Protein AF-A0A1S4FQ37-F1 (afdb_monomer)

InterPro domains:
  IPR056799 Aegyptin/gSG7 salivary protein-like, four-helix bundle [PF25001] (100-214)

Solvent-accessible surface area (backbone atoms only — not comparable to full-atom values): 14436 Å² total; per-residue (Å²): 110,75,71,60,56,54,53,53,55,53,56,58,55,57,61,66,70,74,72,70,86,80,87,88,82,92,81,82,90,86,84,91,91,87,91,89,90,81,91,86,89,86,89,86,86,87,91,87,89,86,87,80,85,87,83,89,81,83,92,86,86,92,83,82,88,84,88,85,90,85,87,86,87,84,89,87,83,87,86,86,84,91,81,83,90,77,94,73,96,67,94,70,86,66,80,75,68,78,69,74,71,32,34,66,60,28,46,51,60,50,48,64,46,54,69,69,60,71,52,86,86,46,85,52,72,52,48,29,49,47,51,50,50,46,45,43,65,36,34,47,49,57,47,51,66,56,40,66,80,21,18,40,45,83,61,32,51,75,48,52,74,54,51,53,59,56,49,47,50,42,50,54,56,42,56,47,51,37,56,62,42,46,70,40,93,92,49,45,63,64,68,36,44,65,74,45,68,69,45,50,51,54,39,37,55,50,32,51,52,32,36,56,41,29,70,75,33,45,125

Foldseek 3Di:
DVVVVVVVVVVVVVVVVVPDDDDDDDDDDDDDDDDDDDDDDDDDDDDDDDDDDDDDDDDDDDDDDDDDDDDDDDDDDDDDDDDDDDPDDDDDPPPVDDQAQQLVSLLVVVVVLLVLLALPPQPDPLLRVLLVVLSVPQPVVLLCVLSNRQRHNVQLVVLCVCVSVQLNVLSVVLSVQLVVQCPDPPDDNNNSSVPCVSSSVSSNVSSVSSSVSSNVGSD

Mean predicted aligned error: 19.85 Å

Structure (mmCIF, N/CA/C/O backbone):
data_AF-A0A1S4FQ37-F1
#
_entry.id   AF-A0A1S4FQ37-F1
#
loop_
_atom_site.group_PDB
_atom_site.id
_atom_site.type_symbol
_atom_site.label_atom_id
_atom_site.label_alt_id
_atom_site.label_comp_id
_atom_site.label_asym_id
_atom_site.label_entity_id
_atom_site.label_seq_id
_atom_site.pdbx_PDB_ins_code
_atom_site.Cartn_x
_atom_site.Cartn_y
_atom_site.Cartn_z
_atom_site.occupancy
_atom_site.B_iso_or_equiv
_atom_site.auth_seq_i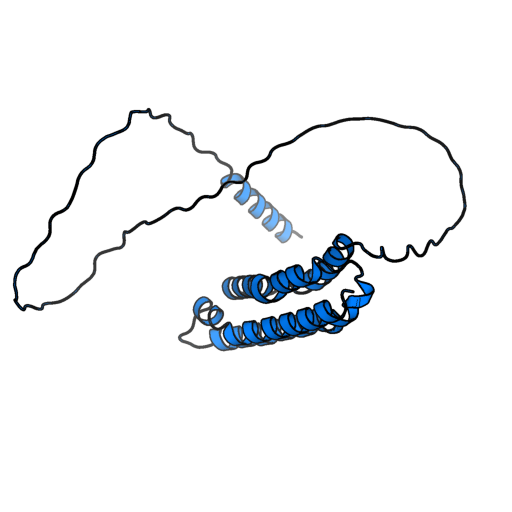d
_atom_site.auth_comp_id
_atom_site.auth_asym_id
_atom_site.auth_atom_id
_atom_site.pdbx_PDB_model_num
ATOM 1 N N . MET A 1 1 ? 13.511 36.730 -7.015 1.00 61.31 1 MET A N 1
ATOM 2 C CA . MET A 1 1 ? 12.293 37.561 -7.177 1.00 61.31 1 MET A CA 1
ATOM 3 C C . MET A 1 1 ? 11.935 37.822 -8.640 1.00 61.31 1 MET A C 1
ATOM 5 O O . MET A 1 1 ? 10.888 37.339 -9.033 1.00 61.31 1 MET A O 1
ATOM 9 N N . LYS A 1 2 ? 12.764 38.500 -9.461 1.00 63.22 2 LYS A N 1
ATOM 10 C CA . LYS A 1 2 ? 12.410 38.876 -10.857 1.00 63.22 2 LYS A CA 1
ATOM 11 C C . LYS A 1 2 ? 11.788 37.736 -11.693 1.00 63.22 2 LYS A C 1
ATOM 13 O O . LYS A 1 2 ? 10.694 37.914 -12.208 1.00 63.22 2 LYS A O 1
ATOM 18 N N . TYR A 1 3 ? 12.414 36.556 -11.724 1.00 72.75 3 TYR A N 1
ATOM 19 C CA . TYR A 1 3 ? 11.910 35.391 -12.474 1.00 72.75 3 TYR A CA 1
ATOM 20 C C . TYR A 1 3 ? 10.540 34.860 -12.010 1.00 72.75 3 TYR A C 1
ATOM 22 O O . TYR A 1 3 ? 9.775 34.362 -12.828 1.00 72.75 3 TYR A O 1
ATOM 30 N N . LEU A 1 4 ? 10.202 34.996 -10.721 1.00 69.88 4 LEU A N 1
ATOM 31 C CA . LEU A 1 4 ? 8.927 34.515 -10.171 1.00 69.88 4 LEU A CA 1
ATOM 32 C C . LEU A 1 4 ? 7.746 35.364 -10.678 1.00 69.88 4 LEU A C 1
ATOM 34 O O . LEU A 1 4 ? 6.685 34.839 -10.999 1.00 69.88 4 LEU A O 1
ATOM 38 N N . LEU A 1 5 ? 7.969 36.677 -10.802 1.00 68.94 5 LEU A N 1
ATOM 39 C CA . LEU A 1 5 ? 7.012 37.638 -11.357 1.00 68.94 5 LEU A CA 1
ATOM 40 C C . LEU A 1 5 ? 6.767 37.402 -12.855 1.00 68.94 5 LEU A C 1
ATOM 42 O O . LEU A 1 5 ? 5.626 37.466 -13.303 1.00 68.94 5 LEU A O 1
ATOM 46 N N . THR A 1 6 ? 7.816 37.080 -13.620 1.00 72.88 6 THR A N 1
ATOM 47 C CA . THR A 1 6 ? 7.686 36.737 -15.046 1.00 72.88 6 THR A CA 1
ATOM 48 C C . THR A 1 6 ? 6.858 35.465 -15.251 1.00 72.88 6 THR A C 1
ATOM 50 O O . THR A 1 6 ? 6.021 35.424 -16.148 1.00 72.88 6 THR A O 1
ATOM 53 N N . LEU A 1 7 ? 7.053 34.447 -14.405 1.00 72.12 7 LEU A N 1
ATOM 54 C CA . LEU A 1 7 ? 6.356 33.164 -14.523 1.00 72.12 7 LEU A CA 1
ATOM 55 C C . LEU A 1 7 ? 4.864 33.270 -14.152 1.00 72.12 7 LEU A C 1
ATOM 57 O O . LEU A 1 7 ? 4.019 32.719 -14.853 1.00 72.12 7 LEU A O 1
ATOM 61 N N . LEU A 1 8 ? 4.530 34.055 -13.118 1.00 71.75 8 LEU A N 1
ATOM 62 C CA . LEU A 1 8 ? 3.140 34.382 -12.768 1.00 71.75 8 LEU A CA 1
ATOM 63 C C . LEU A 1 8 ? 2.421 35.159 -13.881 1.00 71.75 8 LEU A C 1
ATOM 65 O O . LEU A 1 8 ? 1.294 34.820 -14.225 1.00 71.75 8 LEU A O 1
ATOM 69 N N . MET A 1 9 ? 3.073 36.157 -14.489 1.00 73.44 9 MET A N 1
ATOM 70 C CA . MET A 1 9 ? 2.492 36.904 -15.616 1.00 73.44 9 MET A CA 1
ATOM 71 C C . MET A 1 9 ? 2.221 36.016 -16.841 1.00 73.44 9 MET A C 1
ATOM 73 O O . MET A 1 9 ? 1.194 36.181 -17.497 1.00 73.44 9 MET A O 1
ATOM 77 N N . ALA A 1 10 ? 3.106 35.058 -17.136 1.00 71.50 10 ALA A N 1
ATOM 78 C CA . ALA A 1 10 ? 2.911 34.117 -18.239 1.00 71.50 10 ALA A CA 1
ATOM 79 C C . ALA A 1 10 ? 1.693 33.199 -18.008 1.00 71.50 10 ALA A C 1
ATOM 81 O O . ALA A 1 10 ? 0.864 33.047 -18.904 1.00 71.50 10 ALA A O 1
ATOM 82 N N . LEU A 1 11 ? 1.539 32.651 -16.796 1.00 69.31 11 LEU A N 1
ATOM 83 C CA . LEU A 1 11 ? 0.389 31.813 -16.425 1.00 69.31 11 LEU A CA 1
ATOM 84 C C . LEU A 1 11 ? -0.947 32.574 -16.490 1.00 69.31 11 LEU A C 1
ATOM 86 O O . LEU A 1 11 ? -1.952 32.011 -16.927 1.00 69.31 11 LEU A O 1
ATOM 90 N N . SER A 1 12 ? -0.967 33.858 -16.125 1.00 69.69 12 SER A N 1
ATOM 91 C CA . SER A 1 12 ? -2.173 34.696 -16.220 1.00 69.69 12 SER A CA 1
ATOM 92 C C . SER A 1 12 ? -2.651 34.906 -17.663 1.00 69.69 12 SER A C 1
ATOM 94 O O . SER A 1 12 ? -3.854 34.958 -17.909 1.00 69.69 12 SER A O 1
ATOM 96 N N . LEU A 1 13 ? -1.730 35.002 -18.629 1.00 61.81 13 LEU A N 1
ATOM 97 C CA . LEU A 1 13 ? -2.069 35.230 -20.040 1.00 61.81 13 LEU A CA 1
ATOM 98 C C . LEU A 1 13 ? -2.616 33.977 -20.741 1.00 61.81 13 LEU A C 1
ATOM 100 O O . LEU A 1 13 ? -3.474 34.105 -21.612 1.00 61.81 13 LEU A O 1
ATOM 104 N N . VAL A 1 14 ? -2.171 32.778 -20.348 1.00 63.94 14 VAL A N 1
ATOM 105 C CA . VAL A 1 14 ? -2.681 31.513 -20.913 1.00 63.94 14 VAL A CA 1
ATOM 106 C C . VAL A 1 14 ? -4.145 31.285 -20.521 1.00 63.94 14 VAL A C 1
ATOM 108 O O . VAL A 1 14 ? -4.963 30.953 -21.376 1.00 63.94 14 VAL A O 1
ATOM 111 N N . ASN A 1 15 ? -4.507 31.546 -19.260 1.00 60.31 15 ASN A N 1
ATOM 112 C CA . ASN A 1 15 ? -5.884 31.377 -18.775 1.00 60.31 15 ASN A CA 1
ATOM 113 C C . ASN A 1 15 ? -6.894 32.318 -19.466 1.00 60.31 15 ASN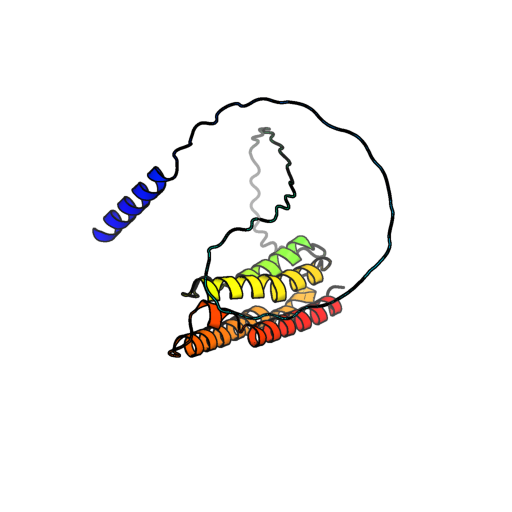 A C 1
ATOM 115 O O . ASN A 1 15 ? -8.047 31.946 -19.675 1.00 60.31 15 ASN A O 1
ATOM 119 N N . LEU A 1 16 ? -6.467 33.514 -19.892 1.00 57.22 16 LEU A N 1
ATOM 120 C CA . LEU A 1 16 ? -7.350 34.468 -20.576 1.00 57.22 16 LEU A CA 1
ATOM 121 C C . LEU A 1 16 ? -7.726 34.030 -22.008 1.00 57.22 16 LEU A C 1
ATOM 123 O O . LEU A 1 16 ? -8.760 34.448 -22.523 1.00 57.22 16 LEU A O 1
ATOM 127 N N . MET A 1 17 ? -6.914 33.186 -22.656 1.00 57.59 17 MET A N 1
ATOM 128 C CA . MET A 1 17 ? -7.136 32.757 -24.047 1.00 57.59 17 MET A CA 1
ATOM 129 C C . MET A 1 17 ? -8.067 31.544 -24.188 1.00 57.59 17 MET A C 1
ATOM 131 O O . MET A 1 17 ? -8.595 31.316 -25.273 1.00 57.59 17 MET A O 1
ATOM 135 N N . LEU A 1 18 ? -8.307 30.798 -23.106 1.00 56.25 18 LEU A N 1
ATOM 136 C CA . LEU A 1 18 ? -9.207 29.634 -23.082 1.00 56.25 18 LEU A CA 1
ATOM 137 C C . LEU A 1 18 ? -10.679 29.998 -22.812 1.00 56.25 18 LEU A C 1
ATOM 139 O O . LEU A 1 18 ? -11.556 29.160 -22.981 1.00 56.25 18 LEU A O 1
ATOM 143 N N . THR A 1 19 ? -10.972 31.245 -22.429 1.00 55.00 19 THR A N 1
ATOM 144 C CA . THR A 1 19 ? -12.307 31.669 -21.955 1.00 55.00 19 THR A CA 1
ATOM 145 C C . THR A 1 19 ? -13.105 32.425 -23.030 1.00 55.00 19 THR A C 1
ATOM 147 O O . THR A 1 19 ? -13.724 33.453 -22.752 1.00 55.00 19 THR A O 1
ATOM 150 N N . ARG A 1 20 ? -13.063 31.972 -24.292 1.00 50.41 20 ARG A N 1
ATOM 151 C CA . ARG A 1 20 ? -13.820 32.594 -25.395 1.00 50.41 20 ARG A CA 1
ATOM 152 C C . ARG A 1 20 ? -14.932 31.660 -25.900 1.00 50.41 20 ARG A C 1
ATOM 154 O O . ARG A 1 20 ? -14.607 30.675 -26.558 1.00 50.41 20 ARG A O 1
ATOM 161 N N . PRO A 1 21 ? -16.218 31.953 -25.618 1.00 53.38 21 PRO A N 1
ATOM 162 C CA . PRO A 1 21 ? -17.326 31.141 -26.109 1.00 53.38 21 PRO A CA 1
ATOM 163 C C . PRO A 1 21 ? -17.512 31.341 -27.618 1.00 53.38 21 PRO A C 1
ATOM 165 O O . PRO A 1 21 ? -17.369 32.455 -28.132 1.00 53.38 21 PRO A O 1
ATOM 168 N N . THR A 1 22 ? -17.831 30.256 -28.320 1.00 52.94 22 THR A N 1
ATOM 169 C CA . THR A 1 22 ? -18.261 30.278 -29.725 1.00 52.94 22 THR A CA 1
ATOM 170 C C . THR A 1 22 ? -19.794 30.313 -29.790 1.00 52.94 22 THR A C 1
ATOM 172 O O . THR A 1 22 ? -20.432 29.759 -28.899 1.00 52.94 22 THR A O 1
ATOM 175 N N . PRO A 1 23 ? -20.393 31.018 -30.769 1.00 55.97 23 PRO A N 1
ATOM 176 C CA . PRO A 1 23 ? -21.844 31.177 -30.855 1.00 55.97 23 PRO A CA 1
ATOM 177 C C . PRO A 1 23 ? -22.539 29.921 -31.395 1.00 55.97 23 PRO A C 1
ATOM 179 O O . PRO A 1 23 ? -22.001 29.231 -32.261 1.00 55.97 23 PRO A O 1
ATOM 182 N N . GLU A 1 24 ? -23.749 29.681 -30.900 1.00 49.81 24 GLU A N 1
ATOM 183 C CA . GLU A 1 24 ? -24.651 28.597 -31.302 1.00 49.81 24 GLU A CA 1
ATOM 184 C C . GLU A 1 24 ? -25.545 29.051 -32.477 1.00 49.81 24 GLU A C 1
ATOM 186 O O . GLU A 1 24 ? -25.868 30.236 -32.579 1.00 49.81 24 GLU A O 1
ATOM 191 N N . ASP A 1 25 ? -25.925 28.123 -33.364 1.00 56.09 25 ASP A N 1
ATOM 192 C CA . ASP A 1 25 ? -26.762 28.370 -34.553 1.00 56.09 25 ASP A CA 1
ATOM 193 C C . ASP A 1 25 ? -27.982 27.423 -34.533 1.00 56.09 25 ASP A C 1
ATOM 195 O O . ASP A 1 25 ? -27.831 26.207 -34.398 1.00 56.09 25 ASP A O 1
ATOM 199 N N . ASP A 1 26 ? -29.191 27.989 -34.611 1.00 43.56 26 ASP A N 1
ATOM 200 C CA . ASP A 1 26 ? -30.486 27.293 -34.488 1.00 43.56 26 ASP A CA 1
ATOM 201 C C . ASP A 1 26 ? -30.903 26.558 -35.783 1.00 43.56 26 ASP A C 1
ATOM 203 O O . ASP A 1 26 ? -30.869 27.143 -36.867 1.00 43.56 26 ASP A O 1
ATOM 207 N N . GLY A 1 27 ? -31.398 25.308 -35.689 1.00 42.47 27 GLY A N 1
ATOM 208 C CA . GLY A 1 27 ? -31.555 24.446 -36.881 1.00 42.47 27 GLY A CA 1
ATOM 209 C C . GLY A 1 27 ? -32.595 23.302 -36.891 1.00 42.47 27 GLY A C 1
ATOM 210 O O . GLY A 1 27 ? -32.272 22.217 -37.352 1.00 42.47 27 GLY A O 1
ATOM 211 N N . GLY A 1 28 ? -33.836 23.532 -36.443 1.00 39.44 28 GLY A N 1
ATOM 212 C CA . GLY A 1 28 ? -35.085 22.939 -36.996 1.00 39.44 28 GLY A CA 1
ATOM 213 C C . GLY A 1 28 ? -35.269 21.416 -37.267 1.00 39.44 28 GLY A C 1
ATOM 214 O O . GLY A 1 28 ? -34.985 20.932 -38.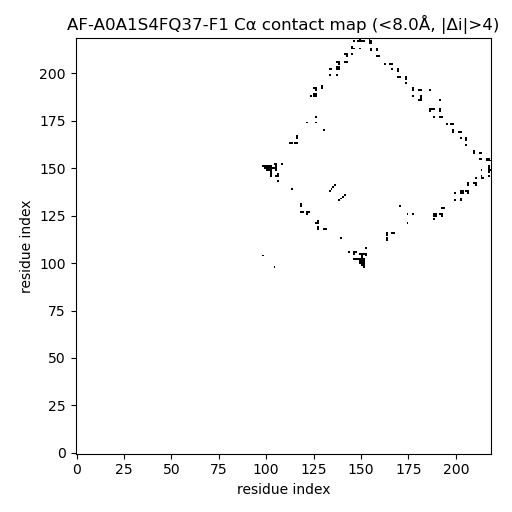356 1.00 39.44 28 GLY A O 1
ATOM 215 N N . THR A 1 29 ? -35.947 20.731 -36.334 1.00 40.00 29 THR A N 1
ATOM 216 C CA . THR A 1 29 ? -37.174 19.886 -36.478 1.00 40.00 29 THR A CA 1
ATOM 217 C C . THR A 1 29 ? -37.533 19.142 -37.796 1.00 40.00 29 THR A C 1
ATOM 219 O O . THR A 1 29 ? -37.790 19.804 -38.796 1.00 40.00 29 THR A O 1
ATOM 222 N N . SER A 1 30 ? -37.808 17.812 -37.733 1.00 43.38 30 SER A N 1
ATOM 223 C CA . SER A 1 30 ? -39.108 17.159 -38.124 1.00 43.38 30 SER A CA 1
ATOM 224 C C . SER A 1 30 ? -39.094 15.594 -38.153 1.00 43.38 30 SER A C 1
ATOM 226 O O . SER A 1 30 ? -38.402 14.978 -38.954 1.00 43.38 30 SER A O 1
ATOM 228 N N . GLU A 1 31 ? -39.887 14.992 -37.247 1.00 43.94 31 GLU A N 1
ATOM 229 C CA . GLU A 1 31 ? -40.868 13.871 -37.394 1.00 43.94 31 GLU A CA 1
ATOM 230 C C . GLU A 1 31 ? -40.520 12.450 -37.950 1.00 43.94 31 GLU A C 1
ATOM 232 O O . GLU A 1 31 ? -40.558 12.191 -39.146 1.00 43.94 31 GLU A O 1
ATOM 237 N N . GLU A 1 32 ? -40.311 11.515 -37.003 1.00 44.66 32 GLU A N 1
ATOM 238 C CA . GLU A 1 32 ? -40.951 10.187 -36.717 1.00 44.66 32 GLU A CA 1
ATOM 239 C C . GLU A 1 32 ? -41.528 9.162 -37.766 1.00 44.66 32 GLU A C 1
ATOM 241 O O . GLU A 1 32 ? -41.802 9.497 -38.916 1.00 44.66 32 GLU A O 1
ATOM 246 N N . PRO A 1 33 ? -41.708 7.856 -37.383 1.00 48.88 33 PRO A N 1
ATOM 247 C CA . PRO A 1 33 ? -41.595 6.698 -38.300 1.00 48.88 33 PRO A CA 1
ATOM 248 C C . PRO A 1 33 ? -42.776 5.680 -38.330 1.00 48.88 33 PRO A C 1
ATOM 250 O O . PRO A 1 33 ? -43.775 5.837 -37.630 1.00 48.88 33 PRO A O 1
ATOM 253 N N . GLN A 1 34 ? -42.611 4.584 -39.105 1.00 42.34 34 GLN A N 1
ATOM 254 C CA . GLN A 1 34 ? -43.203 3.215 -38.982 1.00 42.34 34 GLN A CA 1
ATOM 255 C C . GLN A 1 34 ? -42.594 2.288 -40.088 1.00 42.34 34 GLN A C 1
ATOM 257 O O . GLN A 1 34 ? -41.918 2.803 -40.973 1.00 42.34 34 GLN A O 1
ATOM 262 N N . THR A 1 35 ? -42.701 0.943 -40.159 1.00 41.72 35 THR A N 1
ATOM 263 C CA . THR A 1 35 ? -43.561 -0.062 -39.473 1.00 41.72 35 THR A CA 1
ATOM 264 C C . THR A 1 35 ? -42.757 -1.324 -39.017 1.00 41.72 35 THR A C 1
ATOM 266 O O . THR A 1 35 ? -41.831 -1.169 -38.230 1.00 41.72 35 THR A O 1
ATOM 269 N N . GLN A 1 36 ? -43.089 -2.562 -39.449 1.00 44.53 36 GLN A N 1
ATOM 270 C CA . GLN A 1 36 ? -42.570 -3.857 -38.944 1.00 44.53 36 GLN A CA 1
ATOM 271 C C . GLN A 1 36 ? -42.699 -5.003 -39.995 1.00 44.53 36 GLN A C 1
ATOM 273 O O . GLN A 1 36 ? -43.481 -4.859 -40.930 1.00 44.53 36 GLN A O 1
ATOM 278 N N . GLU A 1 37 ? -41.990 -6.127 -39.758 1.00 47.88 37 GLU A N 1
ATOM 279 C CA . GLU A 1 37 ? -42.202 -7.546 -40.192 1.00 47.88 37 GLU A CA 1
ATOM 280 C C . GLU A 1 37 ? -41.175 -8.193 -41.166 1.00 47.88 37 GLU A C 1
ATOM 282 O O . GLU A 1 37 ? -40.668 -7.509 -42.045 1.00 47.88 37 GLU A O 1
ATOM 287 N N . THR A 1 38 ? -40.866 -9.509 -41.217 1.00 42.69 38 THR A N 1
ATOM 288 C CA . THR A 1 38 ? -40.727 -10.672 -40.285 1.00 42.69 38 THR A CA 1
ATOM 289 C C . THR A 1 38 ? -40.209 -11.887 -41.126 1.00 42.69 38 THR A C 1
ATOM 291 O O . THR A 1 38 ? -40.880 -12.289 -42.068 1.00 42.69 38 THR A O 1
ATOM 294 N N . THR A 1 39 ? -39.068 -12.510 -40.764 1.00 41.47 39 THR A N 1
ATOM 295 C CA . THR A 1 39 ? -38.589 -13.910 -41.059 1.00 41.47 39 THR A CA 1
ATOM 296 C C . THR A 1 39 ? -38.466 -14.523 -42.481 1.00 41.47 39 THR A C 1
ATOM 298 O O . THR A 1 39 ? -39.394 -14.486 -43.280 1.00 41.47 39 THR A O 1
ATOM 301 N N . GLY A 1 40 ? -37.391 -15.312 -42.695 1.00 47.22 40 GLY A N 1
ATOM 302 C CA . GLY A 1 40 ? -37.316 -16.400 -43.700 1.00 47.22 40 GLY A CA 1
ATOM 303 C C . GLY A 1 40 ? -35.886 -16.895 -44.018 1.00 47.22 40 GLY A C 1
ATOM 304 O O . GLY A 1 40 ? -35.114 -16.161 -44.623 1.00 47.22 40 GLY A O 1
ATOM 305 N N . GLU A 1 41 ? -35.521 -18.125 -43.629 1.00 44.66 41 GLU A N 1
ATOM 306 C CA . GLU A 1 41 ? -34.194 -18.742 -43.877 1.00 44.66 41 GLU A CA 1
ATOM 307 C C . GLU A 1 41 ? -34.063 -19.470 -45.242 1.00 44.66 41 GLU A C 1
ATOM 309 O O . GLU A 1 41 ? -35.067 -19.788 -45.875 1.00 44.66 41 GLU A O 1
ATOM 314 N N . THR A 1 42 ? -32.810 -19.807 -45.633 1.00 41.56 42 THR A N 1
ATOM 315 C CA . THR A 1 42 ? -32.327 -21.193 -45.940 1.00 41.56 42 THR A CA 1
ATOM 316 C C . THR A 1 42 ? -31.336 -21.324 -47.139 1.00 41.56 42 THR A C 1
ATOM 318 O O . THR A 1 42 ? -31.734 -21.399 -48.293 1.00 41.56 42 THR A O 1
ATOM 321 N N . THR A 1 43 ? -30.036 -21.474 -46.805 1.00 41.97 43 THR A N 1
ATOM 322 C CA . THR A 1 43 ? -28.923 -22.242 -47.464 1.00 41.97 43 THR A CA 1
ATOM 323 C C . THR A 1 43 ? -28.467 -22.045 -48.933 1.00 41.97 43 THR A C 1
ATOM 325 O O . THR A 1 43 ? -29.271 -22.156 -49.851 1.00 41.97 43 THR A O 1
ATOM 328 N N . GLY A 1 44 ? -27.131 -22.070 -49.161 1.00 40.97 44 GLY A N 1
ATOM 329 C CA . GLY A 1 44 ? -26.535 -22.859 -50.272 1.00 40.97 44 GLY A CA 1
ATOM 330 C C . GLY A 1 44 ? -25.218 -22.395 -50.955 1.00 40.97 44 GLY A C 1
ATOM 331 O O . GLY A 1 44 ? -25.253 -21.482 -51.766 1.00 40.97 44 GLY A O 1
ATOM 332 N N . SER A 1 45 ? -24.125 -23.151 -50.740 1.00 47.53 45 SER A N 1
ATOM 333 C CA . SER A 1 45 ? -22.935 -23.403 -51.609 1.00 47.53 45 SER A CA 1
ATOM 334 C C . SER A 1 45 ? -21.824 -22.367 -51.956 1.00 47.53 45 SER A C 1
ATOM 336 O O . SER A 1 45 ? -21.983 -21.487 -52.791 1.00 47.53 45 SER A O 1
ATOM 338 N N . ASP A 1 46 ? -20.631 -22.663 -51.408 1.00 45.06 46 ASP A N 1
ATOM 339 C CA . ASP A 1 46 ? -19.362 -23.080 -52.073 1.00 45.06 46 ASP A CA 1
ATOM 340 C C . ASP A 1 46 ? -18.435 -22.165 -52.932 1.00 45.06 46 ASP A C 1
ATOM 342 O O . ASP A 1 46 ? -18.740 -21.734 -54.039 1.00 45.06 46 ASP A O 1
ATOM 346 N N . GLU A 1 47 ? -17.185 -22.090 -52.434 1.00 46.41 47 GLU A N 1
ATOM 347 C CA . GLU A 1 47 ? -15.860 -22.117 -53.104 1.00 46.41 47 GLU A CA 1
ATOM 348 C C . GLU A 1 47 ? -15.448 -21.128 -54.230 1.00 46.41 47 GLU A C 1
ATOM 350 O O . GLU A 1 47 ? -15.794 -21.309 -55.399 1.00 46.41 47 GLU A O 1
ATOM 355 N N . LYS A 1 48 ? -14.414 -20.296 -53.948 1.00 50.34 48 LYS A N 1
ATOM 356 C CA . LYS A 1 48 ? -13.088 -20.391 -54.630 1.00 50.34 48 LYS A CA 1
ATOM 357 C C . LYS A 1 48 ? -11.942 -19.545 -54.031 1.00 50.34 48 LYS A C 1
ATOM 359 O O . LYS A 1 48 ? -12.153 -18.533 -53.378 1.00 50.34 48 LYS A O 1
ATOM 364 N N . LYS A 1 49 ? -10.706 -19.999 -54.303 1.00 44.69 49 LYS A N 1
ATOM 365 C CA . LYS A 1 49 ? -9.396 -19.427 -53.908 1.00 44.69 49 LYS A CA 1
ATOM 366 C C . LYS A 1 49 ? -9.024 -18.113 -54.617 1.00 44.69 49 LYS A C 1
ATOM 368 O O . LYS A 1 49 ? -9.283 -17.981 -55.810 1.00 44.69 49 LYS A O 1
ATOM 373 N N . GLY A 1 50 ? -8.180 -17.307 -53.964 1.00 47.28 50 GLY A N 1
ATOM 374 C CA . GLY A 1 50 ? -7.237 -16.379 -54.613 1.00 47.28 50 GLY A CA 1
ATOM 375 C C . GLY A 1 50 ? -6.550 -15.448 -53.605 1.00 47.28 50 GLY A C 1
ATOM 376 O O . GLY A 1 50 ? -7.238 -14.871 -52.776 1.00 47.28 50 GLY A O 1
ATOM 377 N N . ALA A 1 51 ? -5.221 -15.310 -53.650 1.00 40.44 51 ALA A N 1
ATOM 378 C CA . ALA A 1 51 ? -4.457 -14.427 -52.759 1.00 40.44 51 ALA A CA 1
ATOM 379 C C . ALA A 1 51 ? -3.614 -13.426 -53.567 1.00 40.44 51 ALA A C 1
ATOM 381 O O . ALA A 1 51 ? -2.974 -13.846 -54.529 1.00 40.44 51 ALA A O 1
ATOM 382 N N . SER A 1 52 ? -3.584 -12.155 -53.147 1.00 49.25 52 SER A N 1
ATOM 383 C CA . SER A 1 52 ? -2.508 -11.187 -53.435 1.00 49.25 52 SER A CA 1
ATOM 384 C C . SER A 1 52 ? -2.582 -10.000 -52.462 1.00 49.25 52 SER A C 1
ATOM 386 O O . SER A 1 52 ? -3.620 -9.357 -52.375 1.00 49.25 52 SER A O 1
ATOM 388 N N . GLU A 1 53 ? -1.469 -9.778 -51.759 1.00 43.75 53 GLU A N 1
ATOM 389 C CA . GLU A 1 53 ? -0.792 -8.497 -51.457 1.00 43.75 53 GLU A CA 1
ATOM 390 C C . GLU A 1 53 ? -1.518 -7.299 -50.779 1.00 43.75 53 GLU A C 1
ATOM 392 O O . GLU A 1 53 ? -2.616 -6.881 -51.129 1.00 43.75 53 GLU A O 1
ATOM 397 N N . GLU A 1 54 ? -0.799 -6.723 -49.805 1.00 45.16 54 GLU A N 1
ATOM 398 C CA . GLU A 1 54 ? -1.021 -5.457 -49.068 1.00 45.16 54 GLU A CA 1
ATOM 399 C C . GLU A 1 54 ? -0.787 -4.198 -49.970 1.00 45.16 54 GLU A C 1
ATOM 401 O O . GLU A 1 54 ? -0.398 -4.398 -51.125 1.00 45.16 54 GLU A O 1
ATOM 406 N N . PRO A 1 55 ? -0.903 -2.909 -49.521 1.00 46.88 55 PRO A N 1
ATOM 407 C CA . PRO A 1 55 ? -1.092 -2.401 -48.144 1.00 46.88 55 PRO A CA 1
ATOM 408 C C . PRO A 1 55 ? -2.026 -1.173 -47.926 1.00 46.88 55 PRO A C 1
ATOM 410 O O . PRO A 1 55 ? -2.442 -0.503 -48.862 1.00 46.88 55 PRO A O 1
ATOM 413 N N . ASN A 1 56 ? -2.231 -0.844 -46.638 1.00 41.75 56 ASN A N 1
ATOM 414 C CA . ASN A 1 56 ? -2.553 0.468 -46.028 1.00 41.75 56 ASN A CA 1
ATOM 415 C C . ASN A 1 56 ? -3.646 1.376 -46.644 1.00 41.75 56 ASN A C 1
ATOM 417 O O . ASN A 1 56 ? -3.441 2.009 -47.677 1.00 41.75 56 ASN A O 1
ATOM 421 N N . ALA A 1 57 ? -4.713 1.610 -45.869 1.00 47.62 57 ALA A N 1
ATOM 422 C CA . ALA A 1 57 ? -5.548 2.815 -45.938 1.00 47.62 57 ALA A CA 1
ATOM 423 C C . ALA A 1 57 ? -6.091 3.178 -44.539 1.00 47.62 57 ALA A C 1
ATOM 425 O O . ALA A 1 57 ? -6.279 2.294 -43.703 1.00 47.62 57 ALA A O 1
ATOM 426 N N . ASP A 1 58 ? -6.291 4.474 -44.301 1.00 45.78 58 ASP A N 1
ATOM 427 C CA . ASP A 1 58 ? -6.529 5.091 -42.993 1.00 45.78 58 ASP A CA 1
ATOM 428 C C . ASP A 1 58 ? -7.837 4.726 -42.263 1.00 45.78 58 ASP A C 1
ATOM 430 O O . ASP A 1 58 ? -8.910 4.572 -42.846 1.00 45.78 58 ASP A O 1
ATOM 434 N N . ASP A 1 59 ? -7.687 4.679 -40.938 1.00 44.50 59 ASP A N 1
ATOM 435 C CA . ASP A 1 59 ? -8.557 5.224 -39.887 1.00 44.50 59 ASP A CA 1
ATOM 436 C C . ASP A 1 59 ? -9.925 5.829 -40.287 1.00 44.50 59 ASP A C 1
ATOM 438 O O . ASP A 1 59 ? -9.995 6.910 -40.871 1.00 44.50 59 ASP A O 1
ATOM 442 N N . ALA A 1 60 ? -11.012 5.174 -39.852 1.00 42.94 60 ALA A N 1
ATOM 443 C CA . ALA A 1 60 ? -12.231 5.816 -39.332 1.00 42.94 60 ALA A CA 1
ATOM 444 C C . ALA A 1 60 ? -13.263 4.773 -38.852 1.00 42.94 60 ALA A C 1
ATOM 446 O O . ALA A 1 60 ? -13.897 4.094 -39.662 1.00 42.94 60 ALA A O 1
ATOM 447 N N . SER A 1 61 ? -13.536 4.702 -37.545 1.00 41.38 61 SER A N 1
ATOM 448 C CA . SER A 1 61 ? -14.829 4.214 -37.026 1.00 41.38 61 SER A CA 1
ATOM 449 C C . SER A 1 61 ? -15.115 4.756 -35.626 1.00 41.38 61 SER A C 1
ATOM 451 O O . SER A 1 61 ? -14.405 4.458 -34.670 1.00 41.38 61 SER A O 1
ATOM 453 N N . LYS A 1 62 ? -16.186 5.550 -35.523 1.00 43.00 62 LYS A N 1
ATOM 454 C CA . LYS A 1 62 ? -16.826 5.940 -34.261 1.00 43.00 62 LYS A CA 1
ATOM 455 C C . LYS A 1 62 ? -17.834 4.868 -33.844 1.00 43.00 62 LYS A C 1
ATOM 457 O O . LYS A 1 62 ? -18.645 4.501 -34.685 1.00 43.00 62 LYS A O 1
ATOM 462 N N . THR A 1 63 ? -17.833 4.513 -32.562 1.00 45.41 63 THR A N 1
ATOM 463 C CA . THR A 1 63 ? -18.938 3.949 -31.750 1.00 45.41 63 THR A CA 1
ATOM 464 C C . THR A 1 63 ? -18.433 3.917 -30.296 1.00 45.41 63 THR A C 1
ATOM 466 O O . THR A 1 63 ? -17.269 3.574 -30.098 1.00 45.41 63 THR A O 1
ATOM 469 N N . ASP A 1 64 ? -19.186 4.202 -29.238 1.00 44.78 64 ASP A N 1
ATOM 470 C CA . ASP A 1 64 ? -20.509 4.825 -29.126 1.00 44.78 64 ASP A CA 1
ATOM 471 C C . ASP A 1 64 ? -20.668 5.424 -27.715 1.00 44.78 64 ASP A C 1
ATOM 473 O O . ASP A 1 64 ? -19.878 5.138 -26.812 1.00 44.78 64 ASP A O 1
ATOM 477 N N . ASP A 1 65 ? -21.683 6.267 -27.557 1.00 44.56 65 ASP A N 1
ATOM 478 C CA . ASP A 1 65 ? -22.020 7.004 -26.336 1.00 44.56 65 ASP A CA 1
ATOM 479 C C . ASP A 1 65 ? -22.668 6.131 -25.241 1.00 44.56 65 ASP A C 1
ATOM 481 O O . ASP A 1 65 ? -23.432 5.217 -25.551 1.00 44.56 65 ASP A O 1
ATOM 485 N N . VAL A 1 66 ? -22.455 6.485 -23.964 1.00 44.75 66 VAL A N 1
ATOM 486 C CA . VAL A 1 66 ? -23.385 6.179 -22.855 1.00 44.75 66 VAL A CA 1
ATOM 487 C C . VAL A 1 66 ? -23.334 7.323 -21.829 1.00 44.75 66 VAL A C 1
ATOM 489 O O . VAL A 1 66 ? -22.460 7.356 -20.961 1.00 44.75 66 VAL A O 1
ATOM 492 N N . GLU A 1 67 ? -24.292 8.250 -21.907 1.00 43.09 67 GLU A N 1
ATOM 493 C CA . GLU A 1 67 ? -24.603 9.186 -20.818 1.00 43.09 67 GLU A CA 1
ATOM 494 C C . GLU A 1 67 ? -25.269 8.464 -19.629 1.00 43.09 67 GLU A C 1
ATOM 496 O O . GLU A 1 67 ? -26.104 7.582 -19.827 1.00 43.09 67 GLU A O 1
ATOM 501 N N . GLU A 1 68 ? -25.061 8.965 -18.406 1.00 43.69 68 GLU A N 1
ATOM 502 C CA . GLU A 1 68 ? -26.145 9.019 -17.413 1.00 43.69 68 GLU A CA 1
ATOM 503 C C . GLU A 1 68 ? -26.059 10.332 -16.613 1.00 43.69 68 GLU A C 1
ATOM 505 O O . GLU A 1 68 ? -25.002 10.698 -16.094 1.00 43.69 68 GLU A O 1
ATOM 510 N N . LYS A 1 69 ? -27.171 11.078 -16.564 1.00 42.44 69 LYS A N 1
ATOM 511 C CA . LYS A 1 69 ? -27.291 12.380 -15.885 1.00 42.44 69 LYS A CA 1
ATOM 512 C C . LYS A 1 69 ? -27.792 12.209 -14.449 1.00 42.44 69 LYS A C 1
ATOM 514 O O . LYS A 1 69 ? -28.665 11.388 -14.191 1.00 42.44 69 LYS A O 1
ATOM 519 N N . GLY A 1 70 ? -27.327 13.075 -13.550 1.00 39.38 70 GLY A N 1
ATOM 520 C CA . GLY A 1 70 ? -27.866 13.241 -12.198 1.00 39.38 70 GLY A CA 1
ATOM 521 C C . GLY A 1 70 ? -27.858 14.715 -11.804 1.00 39.38 70 GLY A C 1
ATOM 522 O O . GLY A 1 70 ? -26.845 15.218 -11.326 1.00 39.38 70 GLY A O 1
ATOM 523 N N . ASP A 1 71 ? -28.974 15.391 -12.061 1.00 42.84 71 ASP A N 1
ATOM 524 C CA . ASP A 1 71 ? -29.231 16.798 -11.739 1.00 42.84 71 ASP A CA 1
ATOM 525 C C . ASP A 1 71 ? -29.957 16.884 -10.384 1.00 42.84 71 ASP A C 1
ATOM 527 O O . ASP A 1 71 ? -30.885 16.105 -10.159 1.00 42.84 71 ASP A O 1
ATOM 531 N N . ASP A 1 72 ? -29.551 17.795 -9.492 1.00 45.53 72 ASP A N 1
ATOM 532 C CA . ASP A 1 72 ? -30.478 18.392 -8.518 1.00 45.53 72 ASP A CA 1
ATOM 533 C C . ASP A 1 72 ? -29.965 19.758 -8.032 1.00 45.53 72 ASP A C 1
ATOM 535 O O . ASP A 1 72 ? -28.797 19.924 -7.660 1.00 45.53 72 ASP A O 1
ATOM 539 N N . ASP A 1 73 ? -30.865 20.736 -8.031 1.00 45.25 73 ASP A N 1
ATOM 540 C CA . ASP A 1 73 ? -30.613 22.153 -7.781 1.00 45.25 73 ASP A CA 1
ATOM 541 C C . ASP A 1 73 ? -31.533 22.610 -6.641 1.00 45.25 73 ASP A C 1
ATOM 543 O O . ASP A 1 73 ? -32.758 22.525 -6.735 1.00 45.25 73 ASP A O 1
ATOM 547 N N . THR A 1 74 ? -30.976 23.081 -5.520 1.00 45.22 74 THR A N 1
ATOM 548 C CA . THR A 1 74 ? -31.781 23.709 -4.458 1.00 45.22 74 THR A CA 1
ATOM 549 C C . THR A 1 74 ? -31.009 24.795 -3.716 1.00 45.22 74 THR A C 1
ATOM 551 O O . THR A 1 74 ? -30.256 24.556 -2.770 1.00 45.22 74 THR A O 1
ATOM 554 N N . ALA A 1 75 ? -31.297 26.039 -4.085 1.00 42.97 75 ALA A N 1
ATOM 555 C CA . ALA A 1 75 ? -31.030 27.212 -3.263 1.00 42.97 75 ALA A CA 1
ATOM 556 C C . ALA A 1 75 ? -32.122 27.427 -2.196 1.00 42.97 75 ALA A C 1
ATOM 558 O O . ALA A 1 75 ? -33.306 27.334 -2.517 1.00 42.97 75 ALA A O 1
ATOM 559 N N . LYS A 1 76 ? -31.755 27.900 -0.988 1.00 44.78 76 LYS A N 1
ATOM 560 C CA . LYS A 1 76 ? -32.422 29.067 -0.358 1.00 44.78 76 LYS A CA 1
ATOM 561 C C . LYS A 1 76 ? -31.620 29.693 0.797 1.00 44.78 76 LYS A C 1
ATOM 563 O O . LYS A 1 76 ? -30.822 29.028 1.446 1.00 44.78 76 LYS A O 1
ATOM 568 N N . LYS A 1 77 ? -31.842 30.995 1.017 1.00 42.31 77 LYS A N 1
ATOM 569 C CA . LYS A 1 77 ? -31.190 31.875 2.009 1.00 42.31 77 LYS A CA 1
ATOM 570 C C . LYS A 1 77 ? -32.046 32.070 3.276 1.00 42.31 77 LYS A C 1
ATOM 572 O O . LYS A 1 77 ? -33.239 31.786 3.244 1.00 42.31 77 LYS A O 1
ATOM 577 N N . GLU A 1 78 ? -31.411 32.717 4.262 1.00 43.81 78 GLU A N 1
ATOM 578 C CA . GLU A 1 78 ? -31.980 33.537 5.356 1.00 43.81 78 GLU A CA 1
ATOM 579 C C . GLU A 1 78 ? -32.637 32.806 6.546 1.00 43.81 78 GLU A C 1
ATOM 581 O O . GLU A 1 78 ? -33.668 32.160 6.402 1.00 43.81 78 GLU A O 1
ATOM 586 N N . ASP A 1 79 ? -32.070 32.993 7.750 1.00 51.41 79 ASP A N 1
ATOM 587 C CA . ASP A 1 79 ? -32.638 33.952 8.718 1.00 51.41 79 ASP A CA 1
ATOM 588 C C . ASP A 1 79 ? -31.541 34.540 9.643 1.00 51.41 79 ASP A C 1
ATOM 590 O O . ASP A 1 79 ? -30.439 33.992 9.743 1.00 51.41 79 ASP A O 1
ATOM 594 N N . ASP A 1 80 ? -31.838 35.687 10.253 1.00 44.94 80 ASP A N 1
ATOM 595 C CA . ASP A 1 80 ? -30.987 36.527 11.112 1.00 44.94 80 ASP A CA 1
ATOM 596 C C . ASP A 1 80 ? -31.297 36.281 12.612 1.00 44.94 80 ASP A C 1
ATOM 598 O O . ASP A 1 80 ? -32.310 35.665 12.945 1.00 44.94 80 ASP A O 1
ATOM 602 N N . GLY A 1 81 ? -30.458 36.732 13.557 1.00 48.81 81 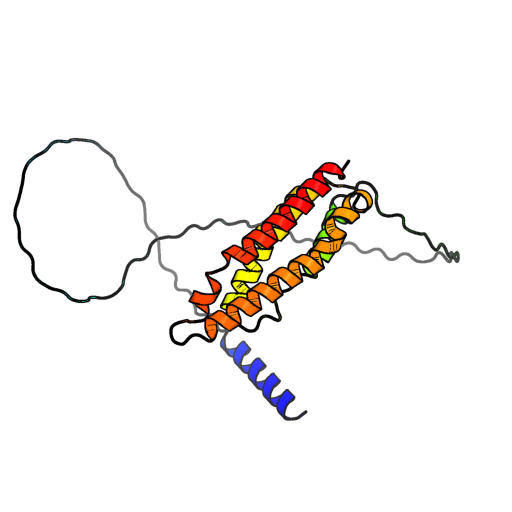GLY A N 1
ATOM 603 C CA . GLY A 1 8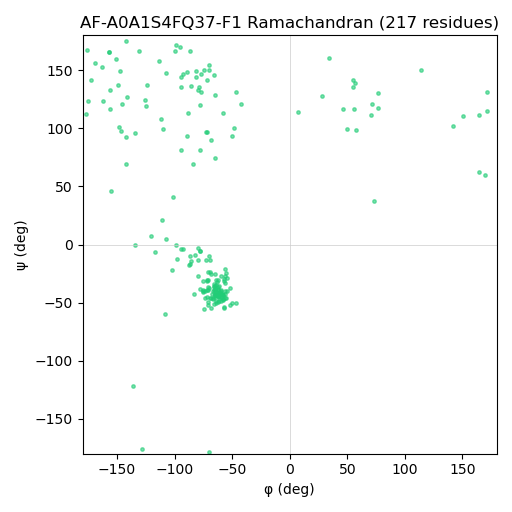1 ? -30.728 36.458 14.981 1.00 48.81 81 GLY A CA 1
ATOM 604 C C . GLY A 1 81 ? -29.634 36.773 16.004 1.00 48.81 81 GLY A C 1
ATOM 605 O O . GLY A 1 81 ? -29.204 35.889 16.744 1.00 48.81 81 GLY A O 1
ATOM 606 N N . GLU A 1 82 ? -29.205 38.032 16.101 1.00 43.31 82 GLU A N 1
ATOM 607 C CA . GLU A 1 82 ? -28.340 38.501 17.195 1.00 43.31 82 GLU A CA 1
ATOM 608 C C . GLU A 1 82 ? -29.047 38.437 18.569 1.00 43.31 82 GLU A C 1
ATOM 610 O O . GLU A 1 82 ? -30.106 39.033 18.758 1.00 43.31 82 GLU A O 1
ATOM 615 N N . SER A 1 83 ? -28.420 37.815 19.578 1.00 45.50 83 SER A N 1
ATOM 616 C CA . SER A 1 83 ? -28.691 38.135 20.990 1.00 45.50 83 SER A CA 1
ATOM 617 C C . SER A 1 83 ? -27.455 37.921 21.869 1.00 45.50 83 SER A C 1
ATOM 619 O O . SER A 1 83 ? -26.727 36.941 21.719 1.00 45.50 83 SER A O 1
ATOM 621 N N . LYS A 1 84 ? -27.216 38.874 22.776 1.00 43.81 84 LYS A N 1
ATOM 622 C CA . LYS A 1 84 ? -26.008 38.996 23.605 1.00 43.81 84 LYS A CA 1
ATOM 623 C C . LYS A 1 84 ? -26.137 38.360 24.999 1.00 43.81 84 LYS A C 1
ATOM 625 O O . LYS A 1 84 ? -27.234 38.089 25.475 1.00 43.81 84 LYS A O 1
ATOM 630 N N . ASP A 1 85 ? -24.966 38.298 25.635 1.00 47.03 85 ASP A N 1
ATOM 631 C CA . ASP A 1 85 ? -24.680 38.270 27.074 1.00 47.03 85 ASP A CA 1
ATOM 632 C C . ASP A 1 85 ? -24.905 36.974 27.867 1.00 47.03 85 ASP A C 1
ATOM 634 O O . ASP A 1 85 ? -25.942 36.318 27.830 1.00 47.03 85 ASP A O 1
ATOM 638 N N . GLY A 1 86 ? -23.860 36.629 28.626 1.00 41.53 86 GLY A N 1
ATOM 639 C CA . GLY A 1 86 ? -23.745 35.394 29.394 1.00 41.53 86 GLY A CA 1
ATOM 640 C C . GLY A 1 86 ? -22.302 35.129 29.827 1.00 41.53 86 GLY A C 1
ATOM 641 O O . GLY A 1 86 ? -21.706 34.140 29.408 1.00 41.53 86 GLY A O 1
ATOM 642 N N . GLU A 1 87 ? -21.720 36.017 30.642 1.00 44.38 87 GLU A N 1
ATOM 643 C CA . GLU A 1 87 ? -20.430 35.752 31.295 1.00 44.38 87 GLU A CA 1
ATOM 644 C C . GLU A 1 87 ? -20.520 34.469 32.141 1.00 44.38 87 GLU A C 1
ATOM 646 O O . GLU A 1 87 ? -21.226 34.410 33.146 1.00 44.38 87 GLU A O 1
ATOM 651 N N . GLY A 1 88 ? -19.791 33.433 31.724 1.00 42.62 88 GLY A N 1
ATOM 652 C CA . GLY A 1 88 ? -19.803 32.104 32.336 1.00 42.62 88 GLY A CA 1
ATOM 653 C C . GLY A 1 88 ? -18.404 31.503 32.348 1.00 42.62 88 GLY A C 1
ATOM 654 O O . GLY A 1 88 ? -18.101 30.577 31.599 1.00 42.62 88 GLY A O 1
ATOM 655 N N . SER A 1 89 ? -17.522 32.076 33.166 1.00 41.16 89 SER A N 1
ATOM 656 C CA . SER A 1 89 ? -16.138 31.620 33.301 1.00 41.16 89 SER A CA 1
ATOM 657 C C . SER A 1 89 ? -16.057 30.301 34.072 1.00 41.16 89 SER A C 1
ATOM 659 O O . SER A 1 89 ? -15.943 30.317 35.295 1.00 41.16 89 SER A O 1
ATOM 661 N N . GLU A 1 90 ? -15.981 29.171 33.369 1.00 47.91 90 GLU A N 1
ATOM 662 C CA . GLU A 1 90 ? -15.446 27.936 33.949 1.00 47.91 90 GLU A CA 1
ATOM 663 C C . GLU A 1 90 ? -14.691 27.092 32.911 1.00 47.91 90 GLU A C 1
ATOM 665 O O . GLU A 1 90 ? -15.232 26.674 31.885 1.00 47.91 90 GLU A O 1
ATOM 670 N N . LYS A 1 91 ? -13.404 26.837 33.186 1.00 45.44 91 LYS A N 1
ATOM 671 C CA . LYS A 1 91 ? -12.556 25.946 32.386 1.00 45.44 91 LYS A CA 1
ATOM 672 C C . LYS A 1 91 ? -13.031 24.504 32.538 1.00 45.44 91 LYS A C 1
ATOM 674 O O . LYS A 1 91 ? -12.548 23.771 33.396 1.00 45.44 91 LYS A O 1
ATOM 679 N N . SER A 1 92 ? -13.937 24.088 31.666 1.00 45.16 92 SER A N 1
ATOM 680 C CA . SER A 1 92 ? -14.139 22.673 31.383 1.00 45.16 92 SER A CA 1
ATOM 681 C C . SER A 1 92 ? -13.212 22.260 30.246 1.00 45.16 92 SER A C 1
ATOM 683 O O . SER A 1 92 ? -13.593 22.352 29.078 1.00 45.16 92 SER A O 1
ATOM 685 N N . ASP A 1 93 ? -12.027 21.744 30.590 1.00 43.81 93 ASP A N 1
ATOM 686 C CA . ASP A 1 93 ? -11.294 20.802 29.734 1.00 43.81 93 ASP A CA 1
ATOM 687 C C . ASP A 1 93 ? -12.132 19.524 29.625 1.00 43.81 93 ASP A C 1
ATOM 689 O O . ASP A 1 93 ? -11.905 18.501 30.270 1.00 43.81 93 ASP A O 1
ATOM 693 N N . LYS A 1 94 ? -13.201 19.628 28.836 1.00 43.44 94 LYS A N 1
ATOM 694 C CA . LYS A 1 94 ? -14.059 18.517 28.484 1.00 43.44 94 LYS A CA 1
ATOM 695 C C . LYS A 1 94 ? -13.241 17.673 27.523 1.00 43.44 94 LYS A C 1
ATOM 697 O O . LYS A 1 94 ? -13.224 17.965 26.328 1.00 43.44 94 LYS A O 1
ATOM 702 N N . GLU A 1 95 ? -12.596 16.628 28.046 1.00 46.78 95 GLU A N 1
ATOM 703 C CA . GLU A 1 95 ? -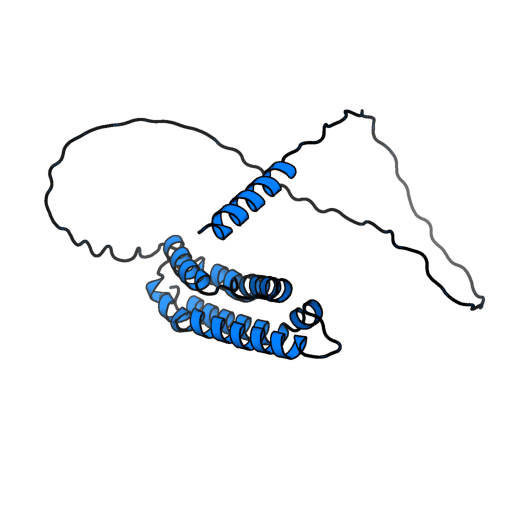12.266 15.440 27.259 1.00 46.78 95 GLU A CA 1
ATOM 704 C C . GLU A 1 95 ? -13.562 15.018 26.565 1.00 46.78 95 GLU A C 1
ATOM 706 O O . GLU A 1 95 ? -14.448 14.381 27.142 1.00 46.78 95 GLU A O 1
ATOM 711 N N . LYS A 1 96 ? -13.731 15.500 25.333 1.00 55.91 96 LYS A N 1
ATOM 712 C CA . LYS A 1 96 ? -14.921 15.280 24.529 1.00 55.91 96 LYS A CA 1
ATOM 713 C C . LYS A 1 96 ? -14.781 13.867 23.997 1.00 55.91 96 LYS A C 1
ATOM 715 O O . LYS A 1 96 ? -14.280 13.668 22.896 1.00 55.91 96 LYS A O 1
ATOM 720 N N . GLY A 1 97 ? -15.139 12.914 24.860 1.00 60.56 97 GLY A N 1
ATOM 721 C CA . GLY A 1 97 ? -15.018 11.491 24.602 1.00 60.56 97 GLY A CA 1
ATOM 722 C C . GLY A 1 97 ? -15.549 11.165 23.216 1.00 60.56 97 GLY A C 1
ATOM 723 O O . GLY A 1 97 ? -16.625 11.635 22.842 1.00 60.56 97 GLY A O 1
ATOM 724 N N . GLU A 1 98 ? -14.745 10.403 22.479 1.00 66.50 98 GLU A N 1
ATOM 725 C CA . GLU A 1 98 ? -14.997 9.982 21.104 1.00 66.50 98 GLU A CA 1
ATOM 726 C C . GLU A 1 98 ? -16.469 9.551 20.923 1.00 66.50 98 GLU A C 1
ATOM 728 O O . GLU A 1 98 ? -16.919 8.675 21.673 1.00 66.50 98 GLU A O 1
ATOM 733 N N . PRO A 1 99 ? -17.238 10.188 20.014 1.00 64.50 99 PRO A N 1
ATOM 734 C CA . PRO A 1 99 ? -18.608 9.807 19.680 1.00 64.50 99 PRO A CA 1
ATOM 735 C C . PRO A 1 99 ? -18.769 8.305 19.406 1.00 64.50 99 PRO A C 1
ATOM 737 O O . PRO A 1 99 ? -18.502 7.784 18.328 1.00 64.50 99 PRO A O 1
ATOM 740 N N . LYS A 1 100 ? -19.262 7.578 20.410 1.00 74.69 100 LYS A N 1
ATOM 741 C CA . LYS A 1 100 ? -19.542 6.148 20.273 1.00 74.69 100 LYS A CA 1
ATOM 742 C C . LYS A 1 100 ? -20.833 5.940 19.500 1.00 74.69 100 LYS A C 1
ATOM 744 O O . LYS A 1 100 ? -21.880 6.450 19.898 1.00 74.69 100 LYS A O 1
ATOM 749 N N . ASN A 1 101 ? -20.767 5.067 18.501 1.00 86.19 101 ASN A N 1
ATOM 750 C CA . ASN A 1 101 ? -21.835 4.754 17.552 1.00 86.19 101 ASN A CA 1
ATOM 751 C C . ASN A 1 101 ? -22.093 5.870 16.518 1.00 86.19 101 ASN A C 1
ATOM 753 O O . ASN A 1 101 ? -23.235 6.076 16.117 1.00 86.19 101 ASN A O 1
ATOM 757 N N . ASP A 1 102 ? -21.033 6.542 16.055 1.00 91.00 102 ASP A N 1
ATOM 758 C CA . ASP A 1 102 ? -21.052 7.443 14.896 1.00 91.00 102 ASP A CA 1
ATOM 759 C C . ASP A 1 102 ? -20.259 6.833 13.710 1.00 91.00 102 ASP A C 1
ATOM 761 O O . ASP A 1 102 ? -19.021 6.895 13.661 1.00 91.00 102 ASP A O 1
ATOM 765 N N . PRO A 1 103 ? -20.949 6.225 12.721 1.00 93.38 103 PRO A N 1
ATOM 766 C CA . PRO A 1 103 ? -20.308 5.719 11.508 1.00 93.38 103 PRO A CA 1
ATOM 767 C C . PRO A 1 103 ? -19.684 6.811 10.633 1.00 93.38 103 PRO A C 1
ATOM 769 O O . PRO A 1 103 ? -18.734 6.531 9.907 1.00 93.38 103 PRO A O 1
ATOM 772 N N . ARG A 1 104 ? -20.168 8.059 10.702 1.00 93.94 104 ARG A N 1
ATOM 773 C CA . ARG A 1 104 ? -19.620 9.179 9.926 1.00 93.94 104 ARG A CA 1
ATOM 774 C C . ARG A 1 104 ? -18.298 9.655 10.518 1.00 93.94 104 ARG A C 1
ATOM 776 O O . ARG A 1 104 ? -17.363 9.915 9.766 1.00 93.94 104 ARG A O 1
ATOM 783 N N . GLU A 1 105 ? -18.185 9.725 11.843 1.00 93.56 105 GLU A N 1
ATOM 784 C CA . GLU A 1 105 ? -16.893 9.981 12.492 1.00 93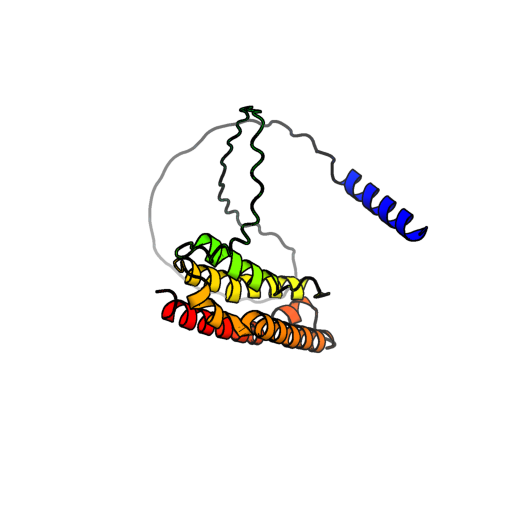.56 105 GLU A CA 1
ATOM 785 C C . GLU A 1 105 ? -15.896 8.854 12.184 1.00 93.56 105 GLU A C 1
ATOM 787 O O . GLU A 1 105 ? -14.744 9.117 11.829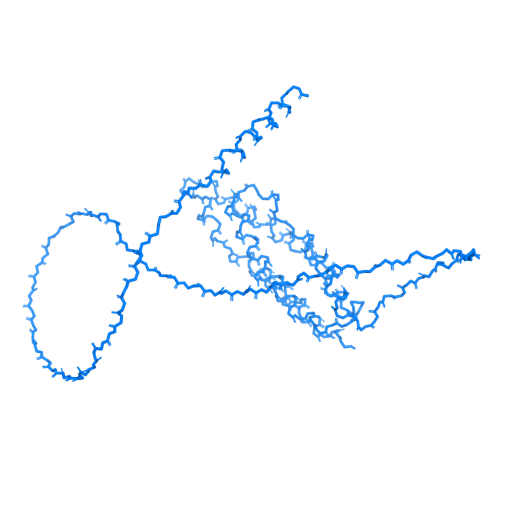 1.00 93.56 105 GLU A O 1
ATOM 792 N N . THR A 1 106 ? -16.353 7.600 12.254 1.00 95.06 106 THR A N 1
ATOM 793 C CA . THR A 1 106 ? -15.521 6.430 11.943 1.00 95.06 106 THR A CA 1
ATOM 794 C C . THR A 1 106 ? -15.035 6.447 10.492 1.00 95.06 106 THR A C 1
ATOM 796 O O . THR A 1 106 ? -13.848 6.231 10.248 1.00 95.06 106 THR A O 1
ATOM 799 N N . TYR A 1 107 ? -15.911 6.784 9.540 1.00 96.31 107 TYR A N 1
ATOM 800 C CA . TYR A 1 107 ? -15.552 7.017 8.141 1.00 96.31 107 TYR A CA 1
ATOM 801 C C . TYR A 1 107 ? -14.488 8.114 8.007 1.00 96.31 107 TYR A C 1
ATOM 803 O O . TYR A 1 107 ? -13.417 7.853 7.459 1.00 96.31 107 TYR A O 1
ATOM 811 N N . ASN A 1 108 ? -14.727 9.306 8.569 1.00 95.75 108 ASN A N 1
ATOM 812 C CA . ASN A 1 108 ? -13.805 10.442 8.468 1.00 95.75 108 ASN A CA 1
ATOM 813 C C . ASN A 1 108 ? -12.390 10.084 8.960 1.00 95.75 108 ASN A C 1
ATOM 815 O O . ASN A 1 108 ? -11.419 10.338 8.253 1.00 95.75 108 ASN A O 1
ATOM 819 N N . LYS A 1 109 ? -12.266 9.417 10.117 1.00 95.75 109 LYS A N 1
ATOM 820 C CA . LYS A 1 109 ? -10.965 8.997 10.676 1.00 95.75 109 LYS A CA 1
ATOM 821 C C . LYS A 1 109 ? -10.214 7.996 9.802 1.00 95.75 109 LYS A C 1
ATOM 823 O O . LYS A 1 109 ? -8.985 8.001 9.782 1.00 95.75 109 LYS A O 1
ATOM 828 N N . VAL A 1 110 ? -10.923 7.126 9.084 1.00 96.94 110 VAL A N 1
ATOM 829 C CA . VAL A 1 110 ? -10.291 6.182 8.151 1.00 96.94 110 VAL A CA 1
ATOM 830 C C . VAL A 1 110 ? -9.900 6.883 6.847 1.00 96.94 110 VAL A C 1
ATOM 832 O O . VAL A 1 110 ? -8.807 6.631 6.338 1.00 96.94 110 VAL A O 1
ATOM 835 N N . ILE A 1 111 ? -10.716 7.817 6.344 1.00 96.19 111 ILE A N 1
ATOM 836 C CA . ILE A 1 111 ? -10.353 8.661 5.193 1.00 96.19 111 ILE A CA 1
ATOM 837 C C . ILE A 1 111 ? -9.110 9.510 5.499 1.00 96.19 111 ILE A C 1
ATOM 839 O O . ILE A 1 111 ? -8.175 9.493 4.705 1.00 96.19 111 ILE A O 1
ATOM 843 N N . GLU A 1 112 ? -9.010 10.136 6.677 1.00 96.56 112 GLU A N 1
ATOM 844 C CA . GLU A 1 112 ? -7.811 10.877 7.120 1.00 96.56 112 GLU A CA 1
ATOM 845 C C . GLU A 1 112 ? -6.524 10.028 7.120 1.00 96.56 112 GLU A C 1
ATOM 847 O O . GLU A 1 112 ? -5.418 10.557 6.975 1.00 96.56 112 GLU A O 1
ATOM 852 N N . GLN A 1 113 ? -6.637 8.706 7.281 1.00 96.88 113 GLN A N 1
ATOM 853 C CA . GLN A 1 113 ? -5.504 7.785 7.164 1.00 96.88 113 GLN A CA 1
ATOM 854 C C . GLN A 1 113 ? -5.222 7.402 5.709 1.00 96.88 113 GLN A C 1
ATOM 856 O O . GLN A 1 113 ? -4.063 7.398 5.293 1.00 96.88 113 GLN A O 1
ATOM 861 N N . LEU A 1 114 ? -6.257 7.127 4.913 1.00 97.12 114 LEU A N 1
ATOM 862 C CA . LEU A 1 114 ? -6.121 6.849 3.480 1.00 97.12 114 LEU A CA 1
ATOM 863 C C . LEU A 1 114 ? -5.532 8.052 2.719 1.00 97.12 114 LEU A C 1
ATOM 865 O O . LEU A 1 114 ? -4.696 7.871 1.836 1.00 97.12 114 LEU A O 1
ATOM 869 N N . ASP A 1 115 ? -5.870 9.280 3.111 1.00 96.38 115 ASP A N 1
ATOM 870 C CA . ASP A 1 115 ? -5.372 10.534 2.525 1.00 96.38 115 ASP A CA 1
ATOM 871 C C . ASP A 1 115 ? -3.897 10.828 2.820 1.00 96.38 115 ASP A C 1
ATOM 873 O O . ASP A 1 115 ? -3.294 11.699 2.189 1.00 96.38 115 ASP A O 1
ATOM 877 N N . GLN A 1 116 ? -3.265 10.063 3.712 1.00 97.19 116 GLN A N 1
ATOM 878 C CA . GLN A 1 116 ? -1.811 10.091 3.888 1.00 97.19 116 GLN A CA 1
ATOM 879 C C . GLN A 1 116 ? -1.078 9.271 2.818 1.00 97.19 116 GLN A C 1
ATOM 881 O O . GLN A 1 116 ? 0.144 9.405 2.692 1.00 97.19 116 GLN A O 1
ATOM 886 N N . ILE A 1 117 ? -1.791 8.433 2.060 1.00 97.00 117 ILE A N 1
ATOM 887 C CA . ILE A 1 117 ? -1.277 7.577 0.986 1.00 97.00 117 ILE A CA 1
ATOM 888 C C . ILE A 1 117 ? -1.448 8.338 -0.334 1.00 97.00 117 ILE A C 1
ATOM 890 O O . ILE A 1 117 ? -2.431 8.175 -1.054 1.00 97.00 117 ILE A O 1
ATOM 894 N N . LYS A 1 118 ? -0.496 9.237 -0.602 1.00 93.25 118 LYS A N 1
ATOM 895 C CA . LYS A 1 118 ? -0.492 10.136 -1.762 1.00 93.25 118 LYS A CA 1
ATOM 896 C C . LYS A 1 118 ? 0.549 9.724 -2.790 1.00 93.25 118 LYS A C 1
ATOM 898 O O . LYS A 1 118 ? 1.629 9.265 -2.423 1.00 93.25 118 LYS A O 1
ATOM 903 N N . VAL A 1 119 ? 0.237 9.979 -4.058 1.00 97.06 119 VAL A N 1
ATOM 904 C CA . VAL A 1 119 ? 1.104 9.686 -5.213 1.00 97.06 119 VAL A CA 1
ATOM 905 C C . VAL A 1 119 ? 1.452 10.938 -6.022 1.00 97.06 119 VAL A C 1
ATOM 907 O O . VAL A 1 119 ? 2.126 10.852 -7.039 1.00 97.06 119 VAL A O 1
ATOM 910 N N . ASP A 1 120 ? 1.083 12.122 -5.526 1.00 95.75 120 ASP A N 1
ATOM 911 C CA . ASP A 1 120 ? 1.330 13.429 -6.158 1.00 95.75 120 ASP A CA 1
ATOM 912 C C . ASP A 1 120 ? 2.817 13.682 -6.483 1.00 95.75 120 ASP A C 1
ATOM 914 O O . ASP A 1 120 ? 3.138 14.385 -7.440 1.00 95.75 120 ASP A O 1
ATOM 918 N N . ASN A 1 121 ? 3.717 13.073 -5.701 1.00 95.06 121 ASN A N 1
ATOM 919 C CA . ASN A 1 121 ? 5.175 13.153 -5.848 1.00 95.06 121 ASN A CA 1
ATOM 920 C C . ASN A 1 121 ? 5.747 12.238 -6.951 1.00 95.06 121 ASN A C 1
ATOM 922 O O . ASN A 1 121 ? 6.958 12.236 -7.167 1.00 95.06 121 ASN A O 1
ATOM 926 N N . VAL A 1 122 ? 4.917 11.428 -7.612 1.00 97.31 122 VAL A N 1
ATOM 927 C CA . VAL A 1 122 ? 5.333 10.610 -8.756 1.00 97.31 122 VAL A CA 1
ATOM 928 C C . VAL A 1 122 ? 5.425 11.509 -9.988 1.00 97.31 122 VAL A C 1
ATOM 930 O O . VAL A 1 122 ? 4.460 12.168 -10.374 1.00 97.31 122 VAL A O 1
ATOM 933 N N . GLU A 1 123 ? 6.628 11.569 -10.560 1.00 96.19 123 GLU A N 1
ATOM 934 C CA . GLU A 1 123 ? 6.998 12.510 -11.627 1.00 96.19 123 GLU A CA 1
ATOM 935 C C . GLU A 1 123 ? 6.335 12.167 -12.968 1.00 96.19 123 GLU A C 1
ATOM 937 O O . GLU A 1 123 ? 5.917 13.068 -13.695 1.00 96.19 123 GLU A O 1
ATOM 942 N N . ASP A 1 124 ? 6.232 10.874 -13.290 1.00 97.38 124 ASP A N 1
ATOM 943 C CA . ASP A 1 124 ? 5.636 10.401 -14.537 1.00 97.38 124 ASP A CA 1
ATOM 944 C C . ASP A 1 124 ? 4.101 10.396 -14.468 1.00 97.38 124 ASP A C 1
ATOM 946 O O . ASP A 1 124 ? 3.494 9.926 -13.502 1.00 97.38 124 ASP A O 1
ATOM 950 N N . GLY A 1 125 ? 3.469 10.936 -15.513 1.00 97.25 125 GLY A N 1
ATOM 951 C CA . GLY A 1 125 ? 2.021 11.110 -15.573 1.00 97.25 125 GLY A CA 1
ATOM 952 C C . GLY A 1 125 ? 1.231 9.811 -15.734 1.00 97.25 125 GLY A C 1
ATOM 953 O O . GLY A 1 125 ? 0.112 9.746 -15.224 1.00 97.25 125 GLY A O 1
ATOM 954 N N . HIS A 1 126 ? 1.791 8.791 -16.391 1.00 96.12 126 HIS A N 1
ATOM 955 C CA . HIS A 1 126 ? 1.143 7.486 -16.530 1.00 96.12 126 HIS A CA 1
ATOM 956 C C . HIS A 1 126 ? 1.219 6.735 -15.202 1.00 96.12 126 HIS A C 1
ATOM 958 O O . HIS A 1 126 ? 0.185 6.429 -14.614 1.00 96.12 126 HIS A O 1
ATOM 964 N N . GLU A 1 127 ? 2.429 6.566 -14.665 1.00 97.56 127 GLU A N 1
ATOM 965 C CA . GLU A 1 127 ? 2.664 5.853 -13.402 1.00 97.56 127 GLU A CA 1
ATOM 966 C C . GLU A 1 127 ? 1.857 6.451 -12.240 1.00 97.56 127 GLU A C 1
ATOM 968 O O . GLU A 1 127 ? 1.220 5.725 -11.481 1.00 97.56 127 GLU A O 1
ATOM 973 N N . ARG A 1 128 ? 1.800 7.787 -12.130 1.00 98.12 128 ARG A N 1
ATOM 974 C CA . ARG A 1 128 ? 0.983 8.466 -11.113 1.00 98.12 128 ARG A CA 1
ATOM 975 C C . ARG A 1 128 ? -0.514 8.179 -11.262 1.00 98.12 128 ARG A C 1
ATOM 977 O O . ARG A 1 128 ? -1.205 8.058 -10.250 1.00 98.12 128 ARG A O 1
ATOM 984 N N . SER A 1 129 ? -1.014 8.119 -12.495 1.00 97.31 129 SER A N 1
ATOM 985 C CA . SER A 1 129 ? -2.439 7.900 -12.777 1.00 97.31 129 SER A CA 1
ATOM 986 C C . SER A 1 129 ? -2.845 6.460 -12.463 1.00 97.31 129 SER A C 1
ATOM 988 O O . SER A 1 129 ? -3.831 6.249 -11.757 1.00 97.31 129 SER A O 1
ATOM 990 N N . GLU A 1 130 ? -2.039 5.485 -12.891 1.00 97.31 130 GLU A N 1
ATOM 991 C CA . GLU A 1 130 ? -2.259 4.062 -12.598 1.00 97.31 130 GLU A CA 1
ATOM 992 C C . GLU A 1 130 ? -2.144 3.772 -11.094 1.00 97.31 130 GLU A C 1
ATOM 994 O O . GLU A 1 130 ? -3.013 3.119 -10.517 1.00 97.31 130 GLU A O 1
ATOM 999 N N . LEU A 1 131 ? -1.153 4.353 -10.406 1.00 98.00 131 LEU A N 1
ATOM 1000 C CA . LEU A 1 131 ? -1.045 4.287 -8.945 1.00 98.00 131 LEU A CA 1
ATOM 1001 C C . LEU A 1 131 ? -2.278 4.853 -8.226 1.00 98.00 131 LEU A C 1
ATOM 1003 O O . LEU A 1 131 ? -2.750 4.263 -7.252 1.00 98.00 131 LEU A O 1
ATOM 1007 N N . ALA A 1 132 ? -2.806 5.994 -8.677 1.00 97.62 132 ALA A N 1
ATOM 1008 C CA . ALA A 1 132 ? -4.006 6.587 -8.092 1.00 97.62 132 ALA A CA 1
ATOM 1009 C C . ALA A 1 132 ? -5.237 5.685 -8.301 1.00 97.62 132 ALA A C 1
ATOM 1011 O O . ALA A 1 132 ? -5.998 5.456 -7.355 1.00 97.62 132 ALA A O 1
ATOM 1012 N N . ALA A 1 133 ? -5.394 5.122 -9.504 1.00 97.31 133 ALA A N 1
ATOM 1013 C CA . ALA A 1 133 ? -6.455 4.172 -9.825 1.00 97.31 133 ALA A CA 1
ATOM 1014 C C . ALA A 1 133 ? -6.349 2.885 -8.986 1.00 97.31 133 ALA A C 1
ATOM 1016 O O . ALA A 1 133 ? -7.349 2.446 -8.412 1.00 97.31 133 ALA A O 1
ATOM 1017 N N . ASP A 1 134 ? -5.146 2.323 -8.832 1.00 97.56 134 ASP A N 1
ATOM 1018 C CA . ASP A 1 134 ? -4.879 1.141 -8.006 1.00 97.56 134 ASP A CA 1
ATOM 1019 C C . ASP A 1 134 ? -5.208 1.381 -6.526 1.00 97.56 134 ASP A C 1
ATOM 1021 O O . ASP A 1 134 ? -5.871 0.557 -5.889 1.00 97.56 134 ASP A O 1
ATOM 1025 N N . ILE A 1 135 ? -4.788 2.521 -5.967 1.00 97.81 135 ILE A N 1
ATOM 1026 C CA . ILE A 1 135 ? -5.098 2.893 -4.579 1.00 97.81 135 ILE A CA 1
ATOM 1027 C C . ILE A 1 135 ? -6.609 3.049 -4.396 1.00 97.81 135 ILE A C 1
ATOM 1029 O O . ILE A 1 135 ? -7.153 2.558 -3.403 1.00 97.81 135 ILE A O 1
ATOM 1033 N N . GLN A 1 136 ? -7.311 3.684 -5.339 1.00 97.19 136 GLN A N 1
ATOM 1034 C CA . GLN A 1 136 ? -8.763 3.826 -5.251 1.00 97.19 136 GLN A CA 1
ATOM 1035 C C . GLN A 1 136 ? -9.462 2.457 -5.308 1.00 97.19 136 GLN A C 1
ATOM 1037 O O . GLN A 1 136 ? -10.268 2.130 -4.434 1.00 97.19 136 GLN A O 1
ATOM 1042 N N . ARG A 1 137 ? -9.111 1.641 -6.308 1.00 97.56 137 ARG A N 1
ATOM 1043 C CA . ARG A 1 137 ? -9.749 0.359 -6.631 1.00 97.56 137 ARG A CA 1
ATOM 1044 C C . ARG A 1 137 ? -9.485 -0.727 -5.591 1.00 97.56 137 ARG A C 1
ATOM 1046 O O . ARG A 1 137 ? -10.415 -1.429 -5.205 1.00 97.56 137 ARG A O 1
ATOM 1053 N N . TYR A 1 138 ? -8.236 -0.882 -5.153 1.00 97.69 138 TYR A N 1
ATOM 1054 C CA . TYR A 1 138 ? -7.821 -2.008 -4.311 1.00 97.69 138 TYR A CA 1
ATOM 1055 C C . TYR A 1 138 ? -7.678 -1.650 -2.828 1.00 97.69 138 TYR A C 1
ATOM 1057 O O . TYR A 1 138 ? -7.772 -2.554 -1.997 1.00 97.69 138 TYR A O 1
ATOM 1065 N N . LEU A 1 139 ? -7.489 -0.370 -2.469 1.00 97.75 139 LEU A N 1
ATOM 1066 C CA . LEU A 1 139 ? -7.378 0.060 -1.067 1.00 97.75 139 LEU A CA 1
ATOM 1067 C C . LEU A 1 139 ? -8.602 0.834 -0.578 1.00 97.75 139 LEU A C 1
ATOM 1069 O O . LEU A 1 139 ? -9.237 0.403 0.379 1.00 97.75 139 LEU A O 1
ATOM 1073 N N . ARG A 1 140 ? -8.927 1.970 -1.207 1.00 97.06 140 ARG A N 1
ATOM 1074 C CA . ARG A 1 140 ? -9.938 2.901 -0.682 1.00 97.06 140 ARG A CA 1
ATOM 1075 C C . ARG A 1 140 ? -11.339 2.310 -0.736 1.00 97.06 140 ARG A C 1
ATOM 1077 O O . ARG A 1 140 ? -11.964 2.230 0.316 1.00 97.06 140 ARG A O 1
ATOM 1084 N N . ASN A 1 141 ? -11.800 1.852 -1.903 1.00 96.31 141 ASN A N 1
ATOM 1085 C CA . ASN A 1 141 ? -13.160 1.319 -2.045 1.00 96.31 141 ASN A CA 1
ATOM 1086 C C . ASN A 1 141 ? -13.426 0.152 -1.066 1.00 96.31 141 ASN A C 1
ATOM 1088 O O . ASN A 1 141 ? -14.323 0.295 -0.237 1.00 96.31 141 ASN A O 1
ATOM 1092 N N . PRO A 1 142 ? -12.610 -0.927 -1.007 1.00 96.62 142 PRO A N 1
ATOM 1093 C CA . PRO A 1 142 ? -12.927 -2.056 -0.127 1.00 96.62 142 PRO A CA 1
ATOM 1094 C C . PRO A 1 142 ? -12.798 -1.728 1.371 1.00 96.62 142 PRO A C 1
ATOM 1096 O O . PRO A 1 142 ? -13.428 -2.382 2.204 1.00 96.62 142 PRO A O 1
ATOM 1099 N N . ILE A 1 143 ? -11.994 -0.719 1.735 1.00 97.00 143 ILE A N 1
ATOM 1100 C CA . ILE A 1 143 ? -11.917 -0.223 3.115 1.00 97.00 143 ILE A CA 1
ATOM 1101 C C . ILE A 1 143 ? -13.141 0.628 3.470 1.00 97.00 143 ILE A C 1
ATOM 1103 O O . ILE A 1 143 ? -13.661 0.484 4.573 1.00 97.00 143 ILE A O 1
ATOM 1107 N N . VAL A 1 144 ? -13.634 1.470 2.560 1.00 95.75 144 VAL A N 1
ATOM 1108 C CA . VAL A 1 144 ? -14.879 2.227 2.763 1.00 95.75 144 VAL A CA 1
ATOM 1109 C C . VAL A 1 144 ? -16.074 1.278 2.909 1.00 95.75 144 VAL A C 1
ATOM 1111 O O . VAL A 1 144 ? -16.854 1.419 3.854 1.00 95.75 144 VAL A O 1
ATOM 1114 N N . ASP A 1 145 ? -16.161 0.251 2.062 1.00 95.25 145 ASP A N 1
ATOM 1115 C CA . ASP A 1 145 ? -17.241 -0.742 2.095 1.00 95.25 145 ASP A CA 1
ATOM 1116 C C . ASP A 1 145 ? -17.320 -1.478 3.446 1.00 95.25 145 ASP A C 1
ATOM 1118 O O . ASP A 1 145 ? -18.401 -1.670 4.007 1.00 95.25 145 ASP A O 1
ATOM 1122 N N . VAL A 1 146 ? -16.174 -1.878 4.015 1.00 94.88 146 VAL A N 1
ATOM 1123 C CA . VAL A 1 146 ? -16.147 -2.666 5.261 1.00 94.88 146 VAL A CA 1
ATOM 1124 C C . VAL A 1 146 ? -16.349 -1.826 6.530 1.00 94.88 146 VAL A C 1
ATOM 1126 O O . VAL A 1 146 ? -16.858 -2.349 7.528 1.00 94.88 146 VAL A O 1
ATOM 1129 N N . ILE A 1 147 ? -15.992 -0.534 6.517 1.00 95.69 147 ILE A N 1
ATOM 1130 C CA . ILE A 1 147 ? -16.192 0.370 7.667 1.00 95.69 147 ILE A CA 1
ATOM 1131 C C . ILE A 1 147 ? -17.579 1.014 7.703 1.00 95.69 147 ILE A C 1
ATOM 1133 O O . ILE A 1 147 ? -17.940 1.544 8.748 1.00 95.69 147 ILE A O 1
ATOM 1137 N N . GLY A 1 148 ? -18.365 0.973 6.620 1.00 90.38 148 GLY A N 1
ATOM 1138 C CA . GLY A 1 148 ? -19.626 1.727 6.511 1.00 90.38 148 GLY A CA 1
ATOM 1139 C C . GLY A 1 148 ? -20.660 1.453 7.617 1.00 90.38 148 GLY A C 1
ATOM 1140 O O . GLY A 1 148 ? -21.514 2.292 7.885 1.00 90.38 148 GLY A O 1
ATOM 1141 N N . SER A 1 149 ? -20.564 0.306 8.303 1.00 87.56 149 SER A N 1
ATOM 1142 C CA . SER A 1 149 ? -21.405 -0.053 9.456 1.00 87.56 149 SER A CA 1
ATOM 1143 C C . SER A 1 149 ? -20.685 -0.003 10.815 1.00 87.56 149 SER A C 1
ATOM 1145 O O . SER A 1 149 ? -21.244 -0.463 11.812 1.00 87.56 149 SER A O 1
ATOM 1147 N N . ALA A 1 150 ? -19.426 0.433 10.874 1.00 92.00 150 ALA A N 1
ATOM 1148 C CA . ALA A 1 150 ? -18.646 0.497 12.104 1.00 92.00 150 ALA A CA 1
ATOM 1149 C C . ALA A 1 150 ? -18.878 1.854 12.779 1.00 92.00 150 ALA A C 1
ATOM 1151 O O . ALA A 1 150 ? -18.492 2.884 12.245 1.00 92.00 150 ALA A O 1
ATOM 1152 N N . GLY A 1 151 ? -19.524 1.858 13.947 1.00 90.56 151 GLY A N 1
ATOM 1153 C CA . GLY A 1 151 ? -19.842 3.092 14.676 1.00 90.56 151 GLY A CA 1
ATOM 1154 C C . GLY A 1 151 ? -18.826 3.500 15.749 1.00 90.56 151 GLY A C 1
ATOM 1155 O O . GLY A 1 151 ? -19.011 4.522 16.395 1.00 90.56 151 GLY A O 1
ATOM 1156 N N . ASP A 1 152 ? -17.796 2.697 16.010 1.00 93.25 152 ASP A N 1
ATOM 1157 C CA . ASP A 1 152 ? -16.807 2.958 17.063 1.00 93.25 152 ASP A CA 1
ATOM 1158 C C . ASP A 1 152 ? -15.401 2.723 16.498 1.00 93.25 152 ASP A C 1
ATOM 1160 O O . ASP A 1 152 ? -14.914 1.587 16.425 1.00 93.25 152 ASP A O 1
ATOM 1164 N N . PHE A 1 153 ? -14.766 3.811 16.051 1.00 94.19 153 PHE A N 1
ATOM 1165 C CA . PHE A 1 153 ? -13.426 3.778 15.472 1.00 94.19 153 PHE A CA 1
ATOM 1166 C C . PHE A 1 153 ? -12.405 3.158 16.433 1.00 94.19 153 PHE A C 1
ATOM 1168 O O . PHE A 1 153 ? -11.581 2.351 16.002 1.00 94.19 153 PHE A O 1
ATOM 1175 N N . SER A 1 154 ? -12.487 3.449 17.734 1.00 94.25 154 SER A N 1
ATOM 1176 C CA . SER A 1 154 ? -11.563 2.922 18.745 1.00 94.25 154 SER A CA 1
ATOM 1177 C C . SER A 1 154 ? -11.500 1.387 18.784 1.00 94.25 154 SER A C 1
ATOM 1179 O O . SER A 1 154 ? -10.433 0.830 19.062 1.00 94.25 154 SER A O 1
ATOM 1181 N N . LYS A 1 155 ? -12.580 0.671 18.434 1.00 94.81 155 LYS A N 1
ATOM 1182 C CA . LYS A 1 155 ? -12.555 -0.804 18.328 1.00 94.81 155 LYS A CA 1
ATOM 1183 C C . LYS A 1 155 ? -11.756 -1.309 17.122 1.00 94.81 155 LYS A C 1
ATOM 1185 O O . LYS A 1 155 ? -11.066 -2.331 17.214 1.00 94.81 155 LYS A O 1
ATOM 1190 N N . ILE A 1 156 ? -11.832 -0.592 16.000 1.00 96.00 156 ILE A N 1
ATOM 1191 C CA . ILE A 1 156 ? -11.216 -0.976 14.721 1.00 96.00 156 ILE A CA 1
ATOM 1192 C C . ILE A 1 156 ? -9.862 -0.299 14.461 1.00 96.00 156 ILE A C 1
ATOM 1194 O O . ILE A 1 156 ? -9.121 -0.761 13.600 1.00 96.00 156 ILE A O 1
ATOM 1198 N N . ALA A 1 157 ? -9.478 0.726 15.228 1.00 95.94 157 ALA A N 1
ATOM 1199 C CA . ALA A 1 157 ? -8.262 1.525 15.035 1.00 95.94 157 ALA A CA 1
ATOM 1200 C C . ALA A 1 157 ? -6.982 0.674 14.902 1.00 95.94 157 ALA A C 1
ATOM 1202 O O . ALA A 1 157 ? -6.109 0.951 14.078 1.00 95.94 157 ALA A O 1
ATOM 1203 N N . LYS A 1 158 ? -6.893 -0.426 15.663 1.00 97.19 158 LYS A N 1
ATOM 1204 C CA . LYS A 1 158 ? -5.775 -1.386 15.595 1.00 97.19 158 LYS A CA 1
ATOM 1205 C C . LYS A 1 158 ? -5.597 -2.038 14.217 1.00 97.19 158 LYS A C 1
ATOM 1207 O O . LYS A 1 158 ? -4.478 -2.420 13.887 1.00 97.19 158 LYS A O 1
ATOM 1212 N N . CYS A 1 159 ? -6.663 -2.152 13.423 1.00 97.88 159 CYS A N 1
ATOM 1213 C CA . CYS A 1 159 ? -6.646 -2.768 12.097 1.00 97.88 159 CYS A CA 1
ATOM 1214 C C . CYS A 1 159 ? -5.860 -1.941 11.072 1.00 97.88 159 CYS A C 1
ATOM 1216 O O . CYS A 1 159 ? -5.320 -2.506 10.128 1.00 97.88 159 CYS A O 1
ATOM 1218 N N . PHE A 1 160 ? -5.739 -0.629 11.286 1.00 97.44 160 PHE A N 1
ATOM 1219 C CA . PHE A 1 160 ? -5.083 0.298 10.360 1.00 97.44 160 PHE A CA 1
ATOM 1220 C C . PHE A 1 160 ? -3.635 0.638 10.746 1.00 97.44 160 PHE A C 1
ATOM 1222 O O . PHE A 1 160 ? -2.962 1.377 10.030 1.00 97.44 160 PHE A O 1
ATOM 1229 N N . LYS A 1 161 ? -3.126 0.088 11.862 1.00 95.44 161 LYS A N 1
ATOM 1230 C CA . LYS A 1 161 ? -1.883 0.522 12.533 1.00 95.44 161 LYS A CA 1
ATOM 1231 C C . LYS A 1 161 ? -0.621 0.547 11.651 1.00 95.44 161 LYS A C 1
ATOM 1233 O O . LYS A 1 161 ? 0.305 1.287 11.973 1.00 95.44 161 LYS A O 1
ATOM 1238 N N . SER A 1 162 ? -0.565 -0.231 10.568 1.00 96.00 162 SER A N 1
ATOM 1239 C CA . SER A 1 162 ? 0.539 -0.215 9.594 1.00 96.00 162 SER A CA 1
ATOM 1240 C C . SER A 1 162 ? 0.136 0.219 8.178 1.00 96.00 162 SER A C 1
ATOM 1242 O O . SER A 1 162 ? 1.022 0.440 7.358 1.00 96.00 162 SER A O 1
ATOM 1244 N N . MET A 1 163 ? -1.163 0.410 7.895 1.00 97.06 163 MET A N 1
ATOM 1245 C CA . MET A 1 163 ? -1.713 0.591 6.540 1.00 97.06 163 MET A CA 1
ATOM 1246 C C . MET A 1 163 ? -0.962 1.649 5.725 1.00 97.06 163 MET A C 1
ATOM 1248 O O . MET A 1 163 ? -0.544 1.382 4.604 1.00 97.06 163 MET A O 1
ATOM 1252 N N . VAL A 1 164 ? -0.766 2.842 6.294 1.00 97.38 164 VAL A N 1
ATOM 1253 C CA . VAL A 1 164 ? -0.119 3.967 5.599 1.00 97.38 164 VAL A CA 1
ATOM 1254 C C . VAL A 1 164 ? 1.346 3.665 5.268 1.00 97.38 164 VAL A C 1
ATOM 1256 O O . VAL A 1 164 ? 1.820 4.040 4.199 1.00 97.38 164 VAL A O 1
ATOM 1259 N N . GLY A 1 165 ? 2.064 2.988 6.169 1.00 97.75 165 GLY A N 1
ATOM 1260 C CA . GLY A 1 165 ? 3.467 2.620 5.969 1.00 97.75 165 GLY A CA 1
ATOM 1261 C C . GLY A 1 165 ? 3.629 1.488 4.957 1.00 97.75 165 GLY A C 1
ATOM 1262 O O . GLY A 1 165 ? 4.437 1.598 4.038 1.00 97.75 165 GLY A O 1
ATOM 1263 N N . ASP A 1 166 ? 2.818 0.437 5.083 1.00 97.75 166 ASP A N 1
ATOM 1264 C CA . ASP A 1 166 ? 2.851 -0.716 4.182 1.00 97.75 166 ASP A CA 1
ATOM 1265 C C . ASP A 1 166 ? 2.430 -0.317 2.751 1.00 97.75 166 ASP A C 1
ATOM 1267 O O . ASP A 1 166 ? 3.064 -0.737 1.781 1.00 97.75 166 ASP A O 1
ATOM 1271 N N . ALA A 1 167 ? 1.426 0.560 2.610 1.00 97.88 167 ALA A N 1
ATOM 1272 C CA . ALA A 1 167 ? 0.996 1.095 1.318 1.00 97.88 167 ALA A CA 1
ATOM 1273 C C . ALA A 1 167 ? 2.059 1.988 0.670 1.00 97.88 167 ALA A C 1
ATOM 1275 O O . ALA A 1 167 ? 2.380 1.786 -0.499 1.00 97.88 167 ALA A O 1
ATOM 1276 N N . LYS A 1 168 ? 2.667 2.918 1.422 1.00 97.81 168 LYS A N 1
ATOM 1277 C CA . LYS A 1 168 ? 3.784 3.735 0.913 1.00 97.81 168 LYS A CA 1
ATOM 1278 C C . LYS A 1 168 ? 4.951 2.878 0.453 1.00 97.81 168 LYS A C 1
ATOM 1280 O O . LYS A 1 168 ? 5.455 3.094 -0.639 1.00 97.81 168 LYS A O 1
ATOM 1285 N N . LYS A 1 169 ? 5.317 1.853 1.223 1.00 97.88 169 LYS A N 1
ATOM 1286 C CA . LYS A 1 169 ? 6.370 0.915 0.832 1.00 97.88 169 LYS A CA 1
ATOM 1287 C C . LYS A 1 169 ? 6.026 0.152 -0.453 1.00 97.88 169 LYS A C 1
ATOM 1289 O O . LYS A 1 169 ? 6.896 -0.013 -1.303 1.00 97.88 169 LYS A O 1
ATOM 1294 N N . ALA A 1 170 ? 4.780 -0.298 -0.616 1.00 97.81 170 ALA A N 1
ATOM 1295 C CA . ALA A 1 170 ? 4.348 -0.959 -1.849 1.00 97.81 170 ALA A CA 1
ATOM 1296 C C . ALA A 1 170 ? 4.470 -0.026 -3.068 1.00 97.81 170 ALA A C 1
ATOM 1298 O O . ALA A 1 170 ? 4.982 -0.460 -4.094 1.00 97.81 170 ALA A O 1
ATOM 1299 N N . ILE A 1 171 ? 4.077 1.245 -2.918 1.00 97.75 171 ILE A N 1
ATOM 1300 C CA . ILE A 1 171 ? 4.201 2.303 -3.936 1.00 97.75 171 ILE A CA 1
ATOM 1301 C C . ILE A 1 171 ? 5.676 2.623 -4.241 1.00 97.75 171 ILE A C 1
ATOM 1303 O O . ILE A 1 171 ? 6.057 2.745 -5.397 1.00 97.75 171 ILE A O 1
ATOM 1307 N N . GLU A 1 172 ? 6.538 2.736 -3.229 1.00 97.31 172 GLU A N 1
ATOM 1308 C CA . GLU A 1 172 ? 7.972 3.017 -3.409 1.00 97.31 172 GLU A CA 1
ATOM 1309 C C . GLU A 1 172 ? 8.706 1.886 -4.149 1.00 97.31 172 GLU A C 1
ATOM 1311 O O . GLU A 1 172 ? 9.559 2.147 -5.000 1.00 97.31 172 GLU A O 1
ATOM 1316 N N . GLU A 1 173 ? 8.373 0.626 -3.847 1.00 97.44 173 GLU A N 1
ATOM 1317 C CA . GLU A 1 173 ? 8.912 -0.546 -4.551 1.00 97.44 173 GLU A CA 1
ATOM 1318 C C . GLU A 1 173 ? 8.450 -0.602 -6.018 1.00 97.44 173 GLU A C 1
ATOM 1320 O O . GLU A 1 173 ? 9.225 -0.997 -6.890 1.00 97.44 173 GLU A O 1
ATOM 1325 N N . ASP A 1 174 ? 7.216 -0.180 -6.283 1.00 97.69 174 ASP A N 1
ATOM 1326 C CA . ASP A 1 174 ? 6.580 -0.129 -7.602 1.00 97.69 174 ASP A CA 1
ATOM 1327 C C . ASP A 1 174 ? 7.177 0.979 -8.487 1.00 97.69 174 ASP A C 1
ATOM 1329 O O . ASP A 1 174 ? 7.750 0.691 -9.537 1.00 97.69 174 ASP A O 1
ATOM 1333 N N . VAL A 1 175 ? 7.239 2.215 -7.977 1.00 97.50 175 VAL A N 1
ATOM 1334 C CA . VAL A 1 175 ? 7.903 3.360 -8.632 1.00 97.50 175 VAL A CA 1
ATOM 1335 C C . VAL A 1 175 ? 9.383 3.069 -8.924 1.00 97.50 175 VAL A C 1
ATOM 1337 O O . VAL A 1 175 ? 9.938 3.554 -9.915 1.00 97.50 175 VAL A O 1
ATOM 1340 N N . LYS A 1 176 ? 10.055 2.257 -8.093 1.00 96.81 176 LYS A N 1
ATOM 1341 C CA . LYS A 1 176 ? 11.414 1.774 -8.384 1.00 96.81 176 LYS A CA 1
ATOM 1342 C C . LYS A 1 176 ? 11.427 0.808 -9.573 1.00 96.81 176 LYS A C 1
ATOM 1344 O O . LYS A 1 176 ? 12.263 0.974 -10.460 1.00 96.81 176 LYS A O 1
ATOM 1349 N N . GLY A 1 177 ? 10.505 -0.155 -9.616 1.00 96.38 177 GLY A N 1
ATOM 1350 C CA . GLY A 1 177 ? 10.327 -1.070 -10.749 1.00 96.38 177 GLY A CA 1
ATOM 1351 C C . GLY A 1 177 ? 10.016 -0.335 -12.056 1.00 96.38 177 GLY A C 1
ATOM 1352 O O . GLY A 1 177 ? 10.647 -0.607 -13.078 1.00 96.38 177 GLY A O 1
ATOM 1353 N N . PHE A 1 178 ? 9.147 0.676 -12.007 1.00 97.38 178 PHE A N 1
ATOM 1354 C CA . PHE A 1 178 ? 8.851 1.571 -13.127 1.00 97.38 178 PHE A CA 1
ATOM 1355 C C . PHE A 1 178 ? 10.111 2.287 -13.649 1.00 97.38 178 PHE A C 1
ATOM 1357 O O . PHE A 1 178 ? 10.382 2.288 -14.855 1.00 97.38 178 PHE A O 1
ATOM 1364 N N . LYS A 1 179 ? 10.940 2.843 -12.752 1.00 96.38 179 LYS A N 1
ATOM 1365 C CA . LYS A 1 179 ? 12.219 3.493 -13.110 1.00 96.38 179 LYS A CA 1
ATOM 1366 C C . LYS A 1 179 ? 13.242 2.505 -13.696 1.00 96.38 179 LYS A C 1
ATOM 1368 O O . LYS A 1 179 ? 13.966 2.849 -14.627 1.00 96.38 179 LYS A O 1
ATOM 1373 N N . GLU A 1 180 ? 13.284 1.265 -13.211 1.00 96.75 180 GLU A N 1
ATOM 1374 C CA . GLU A 1 180 ? 14.122 0.195 -13.781 1.00 96.75 180 GLU A CA 1
ATOM 1375 C C . GLU A 1 180 ? 13.601 -0.302 -15.142 1.00 96.75 180 GLU A C 1
ATOM 1377 O O . GLU A 1 180 ? 14.384 -0.690 -16.012 1.00 96.75 180 GLU A O 1
ATOM 1382 N N . CYS A 1 181 ? 12.284 -0.271 -15.360 1.00 96.94 181 CYS A N 1
ATOM 1383 C CA . CYS A 1 181 ? 11.665 -0.601 -16.636 1.00 96.94 181 CYS A CA 1
ATOM 1384 C C . CYS A 1 181 ? 11.943 0.471 -17.698 1.00 96.94 181 CYS A C 1
ATOM 1386 O O . CYS A 1 181 ? 12.415 0.134 -18.785 1.00 96.94 181 CYS A O 1
ATOM 1388 N N . THR A 1 182 ? 11.714 1.747 -17.380 1.00 96.00 182 THR A N 1
ATOM 1389 C CA . THR A 1 182 ? 11.884 2.890 -18.302 1.00 96.00 182 THR A CA 1
ATOM 1390 C C . THR A 1 182 ? 13.344 3.191 -18.659 1.00 96.00 182 THR A C 1
ATOM 1392 O O . THR A 1 182 ? 13.607 3.886 -19.634 1.00 96.00 182 THR A O 1
ATOM 1395 N N . ALA A 1 183 ? 14.310 2.623 -17.931 1.00 96.38 183 ALA A N 1
ATOM 1396 C CA . ALA A 1 183 ? 15.733 2.674 -18.276 1.00 96.38 183 ALA A CA 1
ATOM 1397 C C . ALA A 1 183 ? 16.158 1.694 -19.399 1.00 96.38 183 ALA A C 1
ATOM 1399 O O . ALA A 1 183 ? 17.321 1.701 -19.814 1.00 96.38 183 ALA A O 1
ATOM 1400 N N . LYS A 1 184 ? 15.262 0.818 -19.877 1.00 96.62 184 LYS A N 1
ATOM 1401 C CA . LYS A 1 184 ? 15.538 -0.128 -20.976 1.00 96.62 184 LYS A CA 1
ATOM 1402 C C . LYS A 1 184 ? 15.391 0.580 -22.331 1.00 96.62 184 LYS A C 1
ATOM 1404 O O . LYS A 1 184 ? 14.607 1.506 -22.474 1.00 96.62 184 LYS A O 1
ATOM 1409 N N . LYS A 1 185 ? 16.152 0.146 -23.343 1.00 93.88 185 LYS A N 1
ATOM 1410 C CA . LYS A 1 185 ? 16.199 0.826 -24.656 1.00 93.88 185 LYS A CA 1
ATOM 1411 C C . LYS A 1 185 ? 14.885 0.780 -25.437 1.00 93.88 185 LYS A C 1
ATOM 1413 O O . LYS A 1 185 ? 14.591 1.720 -26.164 1.00 93.88 185 LYS A O 1
ATOM 1418 N N . ASP A 1 186 ? 14.145 -0.314 -25.288 1.00 93.06 186 ASP A N 1
ATOM 1419 C CA . ASP A 1 186 ? 12.974 -0.644 -26.106 1.00 93.06 186 ASP A CA 1
ATOM 1420 C C . ASP A 1 186 ? 11.662 -0.561 -25.299 1.00 93.06 186 ASP A C 1
ATOM 1422 O O . ASP A 1 186 ? 10.668 -1.190 -25.656 1.00 93.06 186 ASP A O 1
ATOM 1426 N N . SER A 1 187 ? 11.666 0.180 -24.183 1.00 93.50 187 SER A N 1
ATOM 1427 C CA . SER A 1 187 ? 10.494 0.436 -23.340 1.00 93.50 187 SER A CA 1
ATOM 1428 C C . SER A 1 187 ? 10.096 1.913 -23.365 1.00 93.50 187 SER A C 1
ATOM 1430 O O . SER A 1 187 ? 10.899 2.800 -23.653 1.00 93.50 187 SER A O 1
ATOM 1432 N N . ASN A 1 188 ? 8.837 2.189 -23.033 1.00 94.19 188 ASN A N 1
ATOM 1433 C CA . ASN A 1 188 ? 8.339 3.540 -22.787 1.00 94.19 188 ASN A CA 1
ATOM 1434 C C . ASN A 1 188 ? 7.548 3.602 -21.471 1.00 94.19 188 ASN A C 1
ATOM 1436 O O . ASN A 1 188 ? 7.202 2.565 -20.902 1.00 94.19 188 ASN A O 1
ATOM 1440 N N . ALA A 1 189 ? 7.273 4.820 -20.993 1.00 95.56 189 ALA A N 1
ATOM 1441 C CA . ALA A 1 189 ? 6.552 5.063 -19.742 1.00 95.56 189 ALA A CA 1
ATOM 1442 C C . ALA A 1 189 ? 5.224 4.296 -19.677 1.00 95.56 189 ALA A C 1
ATOM 1444 O O . ALA A 1 189 ? 5.029 3.518 -18.751 1.00 95.56 189 ALA A O 1
ATOM 1445 N N . TYR A 1 190 ? 4.372 4.420 -20.699 1.00 95.75 190 TYR A N 1
ATOM 1446 C CA . TYR A 1 190 ? 3.082 3.730 -20.750 1.00 95.75 190 TYR A CA 1
ATOM 1447 C C . TYR A 1 190 ? 3.215 2.202 -20.642 1.00 95.75 190 TYR A C 1
ATOM 1449 O O . TYR A 1 190 ? 2.555 1.577 -19.824 1.00 95.75 190 TYR A O 1
ATOM 1457 N N . GLN A 1 191 ? 4.114 1.572 -21.405 1.00 95.56 191 GLN A N 1
ATOM 1458 C CA . GLN A 1 191 ? 4.343 0.124 -21.294 1.00 95.56 191 GLN A CA 1
ATOM 1459 C C . GLN A 1 191 ? 4.799 -0.288 -19.889 1.00 95.56 191 GLN A C 1
ATOM 1461 O O . GLN A 1 191 ? 4.369 -1.322 -19.381 1.00 95.56 191 GLN A O 1
ATOM 1466 N N . CYS A 1 192 ? 5.657 0.518 -19.262 1.00 96.88 192 CYS A N 1
ATOM 1467 C CA . CYS A 1 192 ? 6.139 0.268 -17.910 1.00 96.88 192 CYS A CA 1
ATOM 1468 C C . CYS A 1 192 ? 5.069 0.496 -16.835 1.00 96.88 192 CYS A C 1
ATOM 1470 O O . CYS A 1 192 ? 5.088 -0.217 -15.837 1.00 96.88 192 CYS A O 1
ATOM 1472 N N . SER A 1 193 ? 4.118 1.413 -17.047 1.00 96.44 193 SER A N 1
ATOM 1473 C CA . SER A 1 193 ? 2.971 1.607 -16.154 1.00 96.44 193 SER A CA 1
ATOM 1474 C C . SER A 1 193 ? 1.873 0.557 -16.336 1.00 96.44 193 SER A C 1
ATOM 1476 O O . SER A 1 193 ? 0.935 0.556 -15.557 1.00 96.44 193 SER A O 1
ATOM 1478 N N . GLN A 1 194 ? 1.940 -0.360 -17.310 1.00 94.19 194 GLN A N 1
ATOM 1479 C CA . GLN A 1 194 ? 0.942 -1.440 -17.401 1.00 94.19 194 GLN A CA 1
ATOM 1480 C C . GLN A 1 194 ? 1.303 -2.687 -16.566 1.00 94.19 194 GLN A C 1
ATOM 1482 O O . GLN A 1 194 ? 0.412 -3.489 -16.276 1.00 94.19 194 GLN A O 1
ATOM 1487 N N . ASP A 1 195 ? 2.558 -2.875 -16.130 1.00 90.50 195 ASP A N 1
ATOM 1488 C CA . ASP A 1 195 ? 2.944 -4.016 -15.272 1.00 90.50 195 ASP A CA 1
ATOM 1489 C C . ASP A 1 195 ? 2.678 -3.736 -13.783 1.00 90.50 195 ASP A C 1
ATOM 1491 O O . ASP A 1 195 ? 3.577 -3.577 -12.961 1.00 90.50 195 ASP A O 1
ATOM 1495 N N . ARG A 1 196 ? 1.388 -3.668 -13.443 1.00 92.19 196 ARG A N 1
ATOM 1496 C CA . ARG A 1 196 ? 0.880 -3.299 -12.109 1.00 92.19 196 ARG A CA 1
ATOM 1497 C C . ARG A 1 196 ? 0.633 -4.499 -11.183 1.00 92.19 196 ARG A C 1
ATOM 1499 O O . ARG A 1 196 ? 0.281 -4.342 -10.014 1.00 92.19 196 ARG A O 1
ATOM 1506 N N . SER A 1 197 ? 0.808 -5.723 -11.680 1.00 94.88 197 SER A N 1
ATOM 1507 C CA . SER A 1 197 ? 0.364 -6.960 -11.012 1.00 94.88 197 SER A CA 1
ATOM 1508 C C . SER A 1 197 ? 0.888 -7.115 -9.573 1.00 94.88 197 SER A C 1
ATOM 1510 O O . SER A 1 197 ? 0.155 -7.516 -8.665 1.00 94.88 197 SER A O 1
ATOM 1512 N N . THR A 1 198 ? 2.151 -6.746 -9.343 1.00 95.75 198 THR A N 1
ATOM 1513 C CA . THR A 1 198 ? 2.835 -6.896 -8.050 1.00 95.75 198 THR A CA 1
ATOM 1514 C C . THR A 1 198 ? 2.360 -5.885 -7.004 1.00 95.75 198 THR A C 1
ATOM 1516 O O . THR A 1 198 ? 2.210 -6.239 -5.832 1.00 95.75 198 THR A O 1
ATOM 1519 N N . VAL A 1 199 ? 2.122 -4.628 -7.384 1.00 97.31 199 VAL A N 1
ATOM 1520 C CA . VAL A 1 199 ? 1.619 -3.599 -6.460 1.00 97.31 199 VAL A CA 1
ATOM 1521 C C . VAL A 1 199 ? 0.132 -3.796 -6.173 1.00 97.31 199 VAL A C 1
ATOM 1523 O O . VAL A 1 199 ? -0.269 -3.732 -5.011 1.00 97.31 199 VAL A O 1
ATOM 1526 N N . GLN A 1 200 ? -0.659 -4.168 -7.184 1.00 97.81 200 GLN A N 1
ATOM 1527 C CA . GLN A 1 200 ? -2.076 -4.506 -7.038 1.00 97.81 200 GLN A CA 1
ATOM 1528 C C . GLN A 1 200 ? -2.278 -5.660 -6.049 1.00 97.81 200 GLN A C 1
ATOM 1530 O O . GLN A 1 200 ? -3.076 -5.540 -5.120 1.00 97.81 200 GLN A O 1
ATOM 1535 N N . ASP A 1 201 ? -1.502 -6.743 -6.174 1.00 97.56 201 ASP A N 1
ATOM 1536 C CA . ASP A 1 201 ? -1.529 -7.876 -5.241 1.00 97.56 201 ASP A CA 1
ATOM 1537 C C . ASP A 1 201 ? -1.160 -7.468 -3.802 1.00 97.56 201 ASP A C 1
ATOM 1539 O O . ASP A 1 201 ? -1.858 -7.839 -2.853 1.00 97.56 201 ASP A O 1
ATOM 1543 N N . LYS A 1 202 ? -0.109 -6.653 -3.618 1.00 97.75 202 LYS A N 1
ATOM 1544 C CA . LYS A 1 202 ? 0.267 -6.121 -2.294 1.00 97.75 202 LYS A CA 1
ATOM 1545 C C . LYS A 1 202 ? -0.868 -5.296 -1.687 1.00 97.75 202 LYS A C 1
ATOM 1547 O O . LYS A 1 202 ? -1.225 -5.520 -0.527 1.00 97.75 202 LYS A O 1
ATOM 1552 N N . ILE A 1 203 ? -1.448 -4.373 -2.458 1.00 97.94 203 ILE A N 1
ATOM 1553 C CA . ILE A 1 203 ? -2.534 -3.492 -2.011 1.00 97.94 203 ILE A CA 1
ATOM 1554 C C . ILE A 1 203 ? -3.791 -4.300 -1.671 1.00 97.94 203 ILE A C 1
ATOM 1556 O O . ILE A 1 203 ? -4.314 -4.165 -0.562 1.00 97.94 203 ILE A O 1
ATOM 1560 N N . ALA A 1 204 ? -4.218 -5.212 -2.545 1.00 97.62 204 ALA A N 1
ATOM 1561 C CA . ALA A 1 204 ? -5.359 -6.090 -2.297 1.00 97.62 204 ALA A CA 1
ATOM 1562 C C . ALA A 1 204 ? -5.156 -6.966 -1.044 1.00 97.62 204 ALA A C 1
ATOM 1564 O O . ALA A 1 204 ? -6.072 -7.112 -0.231 1.00 97.62 204 ALA A O 1
ATOM 1565 N N . LYS A 1 205 ? -3.943 -7.493 -0.816 1.00 97.75 205 LYS A N 1
ATOM 1566 C CA . LYS A 1 205 ? -3.602 -8.258 0.399 1.00 97.75 205 LYS A CA 1
ATOM 1567 C C . LYS A 1 205 ? -3.628 -7.414 1.673 1.00 97.75 205 LYS A C 1
ATOM 1569 O O . LYS A 1 205 ? -4.027 -7.931 2.716 1.00 97.75 205 LYS A O 1
ATOM 1574 N N . MET A 1 206 ? -3.213 -6.146 1.628 1.00 97.69 206 MET A N 1
ATOM 1575 C CA . MET A 1 206 ? -3.360 -5.224 2.767 1.00 97.69 206 MET A CA 1
ATOM 1576 C C . MET A 1 206 ? -4.835 -4.949 3.058 1.00 97.69 206 MET A C 1
ATOM 1578 O O . MET A 1 206 ? -5.291 -5.153 4.181 1.00 97.69 206 MET A O 1
ATOM 1582 N N . SER A 1 207 ? -5.583 -4.570 2.024 1.00 97.38 207 SER A N 1
ATOM 1583 C CA . SER A 1 207 ? -7.011 -4.265 2.084 1.00 97.38 207 SER A CA 1
ATOM 1584 C C . SER A 1 207 ? -7.829 -5.435 2.648 1.00 97.38 207 SER A C 1
ATOM 1586 O O . SER A 1 207 ? -8.578 -5.274 3.609 1.00 97.38 207 SER A O 1
ATOM 1588 N N . SER A 1 208 ? -7.574 -6.659 2.171 1.00 97.56 208 SER A N 1
ATOM 1589 C CA . SER A 1 208 ? -8.197 -7.894 2.671 1.00 97.56 208 SER A CA 1
ATOM 1590 C C . SER A 1 208 ? -7.910 -8.166 4.159 1.00 97.56 208 SER A C 1
ATOM 1592 O O . SER A 1 208 ? -8.825 -8.511 4.913 1.00 97.56 208 SER A O 1
ATOM 1594 N N . LYS A 1 209 ? -6.666 -7.958 4.623 1.00 97.81 209 LYS A N 1
ATOM 1595 C CA . LYS A 1 209 ? -6.306 -8.089 6.051 1.00 97.81 209 LYS A CA 1
ATO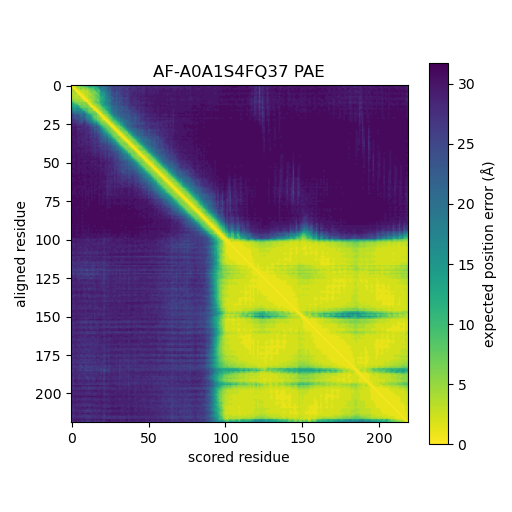M 1596 C C . LYS A 1 209 ? -7.032 -7.060 6.917 1.00 97.81 209 LYS A C 1
ATOM 1598 O O . LYS A 1 209 ? -7.532 -7.410 7.987 1.00 97.81 209 LYS A O 1
ATOM 1603 N N . ILE A 1 210 ? -7.099 -5.812 6.453 1.00 97.75 210 ILE A N 1
ATOM 1604 C CA . ILE A 1 210 ? -7.808 -4.724 7.136 1.00 97.75 210 ILE A CA 1
ATOM 1605 C C . ILE A 1 210 ? -9.298 -5.058 7.215 1.00 97.75 210 ILE A C 1
ATOM 1607 O O . ILE A 1 210 ? -9.852 -5.050 8.310 1.00 97.75 210 ILE A O 1
ATOM 1611 N N . ALA A 1 211 ? -9.923 -5.459 6.106 1.00 96.06 211 ALA A N 1
ATOM 1612 C CA . ALA A 1 211 ? -11.334 -5.825 6.059 1.00 96.06 211 ALA A CA 1
ATOM 1613 C C . ALA A 1 211 ? -11.678 -6.998 6.992 1.00 96.06 211 ALA A C 1
ATOM 1615 O O . ALA A 1 211 ? -12.630 -6.913 7.767 1.00 96.06 211 ALA A O 1
ATOM 1616 N N . SER A 1 212 ? -10.862 -8.057 7.002 1.00 96.56 212 SER A N 1
ATOM 1617 C CA . SER A 1 212 ? -11.020 -9.181 7.936 1.00 96.56 212 SER A CA 1
ATOM 1618 C C . SER A 1 212 ? -10.902 -8.737 9.405 1.00 96.56 212 SER A C 1
ATOM 1620 O O . SER A 1 212 ? -11.702 -9.146 10.253 1.00 96.56 212 SER A O 1
ATOM 1622 N N . CYS A 1 213 ? -9.962 -7.837 9.709 1.00 98.00 213 CYS A N 1
ATOM 1623 C CA . CYS A 1 213 ? -9.814 -7.260 11.042 1.00 98.00 213 CYS A CA 1
ATOM 1624 C C . CYS A 1 213 ? -11.010 -6.373 11.435 1.00 98.00 213 CYS A C 1
ATOM 1626 O O . CYS A 1 213 ? -11.552 -6.551 12.526 1.00 98.00 213 CYS A O 1
ATOM 1628 N N . VAL A 1 214 ? -11.468 -5.468 10.563 1.00 97.12 214 VAL A N 1
ATOM 1629 C CA . VAL A 1 214 ? -12.623 -4.583 10.809 1.00 97.12 214 VAL A CA 1
ATOM 1630 C C . VAL A 1 214 ? -13.890 -5.408 11.031 1.00 97.12 214 VAL A C 1
ATOM 1632 O O . VAL A 1 214 ? -14.570 -5.224 12.040 1.00 97.12 214 VAL A O 1
ATOM 1635 N N . ALA A 1 215 ? -14.169 -6.384 10.161 1.00 94.00 215 ALA A N 1
ATOM 1636 C CA . ALA A 1 215 ? -15.321 -7.276 10.291 1.00 94.00 215 ALA A CA 1
ATOM 1637 C C . ALA A 1 215 ? -15.343 -8.026 11.636 1.00 94.00 215 ALA A C 1
ATOM 1639 O O . ALA A 1 215 ? -16.416 -8.241 12.195 1.00 94.00 215 ALA A O 1
ATOM 1640 N N . SER A 1 216 ? -14.164 -8.356 12.177 1.00 95.12 216 SER A N 1
ATOM 1641 C CA . SER A 1 216 ? -13.994 -9.040 13.468 1.00 95.12 216 SER A CA 1
ATOM 1642 C C . SER A 1 216 ? -14.057 -8.117 14.697 1.00 95.12 216 SER A C 1
ATOM 1644 O O . SER A 1 216 ? -14.031 -8.619 15.817 1.00 95.12 216 SER A O 1
ATOM 1646 N N . ASN A 1 217 ? -14.074 -6.788 14.526 1.00 94.19 217 ASN A N 1
ATOM 1647 C CA . ASN A 1 217 ? -13.967 -5.816 15.630 1.00 94.19 217 ASN A CA 1
ATOM 1648 C C . ASN A 1 217 ? -14.983 -4.658 15.572 1.00 94.19 217 ASN A C 1
ATOM 1650 O O . ASN A 1 217 ? -14.969 -3.803 16.448 1.00 94.19 217 ASN A O 1
ATOM 1654 N N . ARG A 1 218 ? -15.860 -4.598 14.563 1.00 87.69 218 ARG A N 1
ATOM 1655 C CA . ARG A 1 218 ? -16.859 -3.521 14.405 1.00 87.69 218 ARG A CA 1
ATOM 1656 C C . ARG A 1 218 ? -18.035 -3.566 15.397 1.00 87.69 218 ARG A C 1
ATOM 1658 O O . ARG A 1 218 ? -18.790 -2.599 15.462 1.00 87.69 218 ARG A O 1
ATOM 1665 N N . SER A 1 219 ? -18.210 -4.676 16.119 1.00 79.81 219 SER A N 1
ATOM 1666 C CA . SER A 1 219 ? -19.289 -4.914 17.099 1.00 79.81 219 SER A CA 1
ATOM 1667 C C . SER A 1 219 ? -18.869 -4.604 18.529 1.00 79.81 219 SER A C 1
ATOM 1669 O O . SER A 1 219 ? -19.739 -4.141 19.293 1.00 79.81 219 SER A O 1
#

Organism: Aedes aegypti (NCBI:txid7159)

Radius of gyration: 29.95 Å; Cα contacts (8 Å, |Δi|>4): 119; chains: 1; bounding box: 60×62×89 Å

Secondary structure (DSSP, 8-state):
-HHHHHHHHHHHHHHHHS--PPPP---------------------------------------------------------------------------TT-HHHHHHHHHHHHTT---TT--SHHHHHHHHHHIIIIIIHHHHHHHTT---HHHHGGGGTTHHHHHHHHHHHHHHHHHHHHTSTT--HHHHHT--HHHHHHHHHHHHHHHHHHHTT--

Sequence (219 aa):
MKYLLTLLMALSLVNLMLTRPTPEDDGGTSEEPQTQETTGETTGSDEKKGASEEPNADDASKTDDVEEKGDDDTAKKEDDGESKDGEGSEKSDKEKGEPKNDPRETYNKVIEQLDQIKVDNVEDGHERSELAADIQRYLRNPIVDVIGSAGDFSKIAKCFKSMVGDAKKAIEEDVKGFKECTAKKDSNAYQCSQDRSTVQDKIAKMSSKIASCVASNRS

pLDDT: mean 74.87, std 23.86, range [39.38, 98.12]